Protein AF-0000000083110245 (afdb_homodimer)

pLDDT: mean 77.98, std 28.01, range [20.28, 98.75]

Radius of gyration: 37.93 Å; Cα contacts (8 Å, |Δi|>4): 793; chains: 2; bounding box: 102×161×55 Å

Nearest PDB structures (foldseek):
  9ftz-assembly1_W  TM=8.335E-01  e=7.353E-15  Mycolicibacterium smegmatis
  8ovc-assembly1_b  TM=8.162E-01  e=3.588E-13  Mycolicibacterium smegmatis
  8ovc-assembly1_W  TM=8.233E-01  e=1.240E-12  Mycolicibacterium smegmatis
  6adq-assembly1_W  TM=7.878E-01  e=1.189E-10  Mycolicibacterium smegmatis MC2 51
  9dm1-assembly1_c  TM=7.157E-01  e=1.004E-10  Mycolicibacterium smegmatis MC2 155

Organism: NCBI:txid185642

InterPro domains:
  IPR007410 Putative lipoprotein LpqE-like [PF04314] (51-170)

Solvent-accessible surface area (backbone atoms only — not comparable to full-atom values): 19023 Å² total; per-residue (Å²): 138,74,77,67,79,75,82,72,80,78,64,75,64,76,75,71,72,73,66,69,79,76,74,73,75,82,69,80,77,61,76,62,63,72,51,67,63,39,71,74,60,73,33,34,35,37,28,46,70,52,38,36,38,36,49,27,26,32,35,38,84,63,92,59,84,47,40,51,51,75,41,76,38,30,36,31,33,38,38,35,26,68,34,80,80,53,62,44,28,62,72,47,54,47,41,89,46,26,56,52,47,77,46,74,49,46,45,22,40,40,56,14,28,23,40,31,29,56,86,86,73,68,64,47,71,69,46,38,76,78,40,54,49,31,41,27,31,32,40,30,44,23,71,39,69,46,36,76,80,42,67,45,61,35,36,43,32,34,71,71,86,40,51,42,33,39,56,28,35,34,27,63,100,134,82,85,82,77,86,74,85,84,92,82,93,80,87,78,86,79,84,76,81,63,82,60,89,64,79,67,77,75,64,72,60,66,72,54,66,63,38,71,76,61,74,33,34,36,36,29,47,70,53,38,36,39,37,49,27,27,31,36,38,84,62,94,60,83,47,40,52,53,75,41,74,36,30,37,31,32,37,37,35,26,69,32,80,79,52,63,44,28,62,71,45,54,47,42,89,47,26,57,53,47,78,47,74,49,46,44,24,38,39,58,14,27,24,41,32,29,54,85,85,72,67,63,48,70,70,46,39,74,77,40,52,50,30,40,26,30,32,38,31,44,22,70,39,70,46,38,74,80,41,66,45,61,36,36,42,31,35,71,71,86,42,51,42,35,40,58,29,35,33,27,63,98

Structure (mmCIF, N/CA/C/O backbone):
data_AF-0000000083110245-model_v1
#
loop_
_entity.id
_entity.type
_entity.pdbx_description
1 polymer 'Putative lipoprotein LpqE'
#
loop_
_atom_site.group_PDB
_atom_site.id
_atom_site.type_symbol
_atom_site.label_atom_id
_atom_site.label_alt_id
_atom_site.label_comp_id
_atom_site.label_asym_id
_atom_site.label_entity_id
_atom_site.label_seq_id
_atom_site.pdbx_PDB_ins_code
_atom_site.Cartn_x
_atom_site.Cartn_y
_atom_site.Cartn_z
_atom_site.occupancy
_atom_site.B_iso_or_equiv
_atom_site.auth_seq_id
_atom_site.auth_comp_id
_atom_site.auth_asym_id
_atom_site.auth_atom_id
_atom_site.pdbx_PDB_model_num
ATOM 1 N N . MET A 1 1 ? -68.812 -93.75 9.633 1 27.55 1 MET A N 1
ATOM 2 C CA . MET A 1 1 ? -68.938 -92.5 8.852 1 27.55 1 MET A CA 1
ATOM 3 C C . MET A 1 1 ? -68 -91.438 9.43 1 27.55 1 MET A C 1
ATOM 5 O O . MET A 1 1 ? -68.125 -90.25 9.148 1 27.55 1 MET A O 1
ATOM 9 N N . ASN A 1 2 ? -67 -91.875 10.195 1 25.97 2 ASN A N 1
ATOM 10 C CA . ASN A 1 2 ? -66.188 -91.125 11.188 1 25.97 2 ASN A CA 1
ATOM 11 C C . ASN A 1 2 ? -65.062 -90.438 10.539 1 25.97 2 ASN A C 1
ATOM 13 O O . ASN A 1 2 ? -64.062 -90.125 11.195 1 25.97 2 ASN A O 1
ATOM 17 N N . SER A 1 3 ? -65.188 -90.125 9.203 1 29.48 3 SER A N 1
ATOM 18 C CA . SER A 1 3 ? -63.938 -89.75 8.562 1 29.48 3 SER A CA 1
ATOM 19 C C . SER A 1 3 ? -63.406 -88.438 9.102 1 29.48 3 SER A C 1
ATOM 21 O O . SER A 1 3 ? -64.125 -87.438 9.102 1 29.48 3 SER A O 1
ATOM 23 N N . SER A 1 4 ? -62.5 -88.625 10.016 1 28.55 4 SER A N 1
ATOM 24 C CA . SER A 1 4 ? -61.75 -87.688 10.844 1 28.55 4 SER A CA 1
ATOM 25 C C . SER A 1 4 ? -60.906 -86.688 9.984 1 28.55 4 SER A C 1
ATOM 27 O O . SER A 1 4 ? -60.094 -85.938 10.508 1 28.55 4 SER A O 1
ATOM 29 N N . VAL A 1 5 ? -61.281 -86.75 8.648 1 29.69 5 VAL A N 1
ATOM 30 C CA . VAL A 1 5 ? -60.125 -86.25 7.906 1 29.69 5 VAL A CA 1
ATOM 31 C C . VAL A 1 5 ? -59.656 -84.938 8.5 1 29.69 5 VAL A C 1
ATOM 33 O O . VAL A 1 5 ? -60.5 -84.125 8.891 1 29.69 5 VAL A O 1
ATOM 36 N N . SER A 1 6 ? -58.469 -85 8.945 1 25.88 6 SER A N 1
ATOM 37 C CA . SER A 1 6 ? -57.406 -84.188 9.547 1 25.88 6 SER A CA 1
ATOM 38 C C . SER A 1 6 ? -57.344 -82.812 8.945 1 25.88 6 SER A C 1
ATOM 40 O O . SER A 1 6 ? -57.906 -82.562 7.867 1 25.88 6 SER A O 1
ATOM 42 N N . ARG A 1 7 ? -56.594 -82.062 9.648 1 30.39 7 ARG A N 1
ATOM 43 C CA . ARG A 1 7 ? -56.094 -80.812 10.102 1 30.39 7 ARG A CA 1
ATOM 44 C C . ARG A 1 7 ? -55.438 -80 8.953 1 30.39 7 ARG A C 1
ATOM 46 O O . ARG A 1 7 ? -54.469 -80.5 8.367 1 30.39 7 ARG A O 1
ATOM 53 N N . GLY A 1 8 ? -56.344 -79.625 7.98 1 25.67 8 GLY A N 1
ATOM 54 C CA . GLY A 1 8 ? -55.938 -78.75 6.859 1 25.67 8 GLY A CA 1
ATOM 55 C C . GLY A 1 8 ? -54.781 -77.875 7.199 1 25.67 8 GLY A C 1
ATOM 56 O O . GLY A 1 8 ? -54.562 -77.5 8.367 1 25.67 8 GLY A O 1
ATOM 57 N N . PRO A 1 9 ? -53.906 -77.812 6.191 1 30.78 9 PRO A N 1
ATOM 58 C CA . PRO A 1 9 ? -52.562 -77.25 5.961 1 30.78 9 PRO A CA 1
ATOM 59 C C . PRO A 1 9 ? -52.438 -75.812 6.371 1 30.78 9 PRO A C 1
ATOM 61 O O . PRO A 1 9 ? -53.344 -75 6.121 1 30.78 9 PRO A O 1
ATOM 64 N N . ALA A 1 10 ? -52.094 -75.625 7.668 1 32.31 10 ALA A N 1
ATOM 65 C CA . ALA A 1 10 ? -51.531 -74.438 8.289 1 32.31 10 ALA A CA 1
ATOM 66 C C . ALA A 1 10 ? -50.625 -73.688 7.32 1 32.31 10 ALA A C 1
ATOM 68 O O . ALA A 1 10 ? -49.469 -74.125 7.082 1 32.31 10 ALA A O 1
ATOM 69 N N . ALA A 1 11 ? -51.156 -73.625 6.023 1 29.14 11 ALA A N 1
ATOM 70 C CA . ALA A 1 11 ? -50.281 -73 5.043 1 29.14 11 ALA A CA 1
ATOM 71 C C . ALA A 1 11 ? -49.75 -71.625 5.562 1 29.14 11 ALA A C 1
ATOM 73 O O . ALA A 1 11 ? -50.188 -70.625 5.113 1 29.14 11 ALA A O 1
ATOM 74 N N . ALA A 1 12 ? -49.938 -71.312 6.883 1 30.66 12 ALA A N 1
ATOM 75 C CA . ALA A 1 12 ? -49.625 -69.938 7.125 1 30.66 12 ALA A CA 1
ATOM 76 C C . ALA A 1 12 ? -48.219 -69.625 6.602 1 30.66 12 ALA A C 1
ATOM 78 O O . ALA A 1 12 ? -47.219 -70 7.215 1 30.66 12 ALA A O 1
ATOM 79 N N . ALA A 1 13 ? -47.969 -70.188 5.32 1 26.22 13 ALA A N 1
ATOM 80 C CA . ALA A 1 13 ? -46.594 -70 4.82 1 26.22 13 ALA A CA 1
ATOM 81 C C . ALA A 1 13 ? -46.031 -68.688 5.25 1 26.22 13 ALA A C 1
ATOM 83 O O . ALA A 1 13 ? -46.75 -67.812 5.754 1 26.22 13 ALA A O 1
ATOM 84 N N . LEU A 1 14 ? -45.531 -68.062 4.199 1 26.11 14 LEU A N 1
ATOM 85 C CA . LEU A 1 14 ? -44.281 -67.5 3.73 1 26.11 14 LEU A CA 1
ATOM 86 C C . LEU A 1 14 ? -44.156 -66.062 4.121 1 26.11 14 LEU A C 1
ATOM 88 O O . LEU A 1 14 ? -44.875 -65.188 3.574 1 26.11 14 LEU A O 1
ATOM 92 N N . CYS A 1 15 ? -44.594 -65.75 5.426 1 28.05 15 CYS A N 1
ATOM 93 C CA . CYS A 1 15 ? -44.281 -64.312 5.75 1 28.05 15 CYS A CA 1
ATOM 94 C C . CYS A 1 15 ? -42.906 -63.938 5.23 1 28.05 15 CYS A C 1
ATOM 96 O O . CYS A 1 15 ? -41.875 -64.438 5.715 1 28.05 15 CYS A O 1
ATOM 98 N N . ALA A 1 16 ? -42.656 -64.188 3.877 1 27.39 16 ALA A N 1
ATOM 99 C CA . ALA A 1 16 ? -41.406 -63.688 3.318 1 27.39 16 ALA A CA 1
ATOM 100 C C . ALA A 1 16 ? -41 -62.344 3.947 1 27.39 16 ALA A C 1
ATOM 102 O O . ALA A 1 16 ? -41.719 -61.344 3.809 1 27.39 16 ALA A O 1
ATOM 103 N N . LEU A 1 17 ? -40.5 -62.469 5.207 1 25.62 17 LEU A N 1
ATOM 104 C CA . LEU A 1 17 ? -39.75 -61.375 5.824 1 25.62 17 LEU A CA 1
ATOM 105 C C . LEU A 1 17 ? -38.812 -60.719 4.824 1 25.62 17 LEU A C 1
ATOM 107 O O . LEU A 1 17 ? -37.875 -61.375 4.344 1 25.62 17 LEU A O 1
ATOM 111 N N . ILE A 1 18 ? -39.281 -60.25 3.68 1 28.08 18 ILE A N 1
ATOM 112 C CA . ILE A 1 18 ? -38.438 -59.406 2.844 1 28.08 18 ILE A CA 1
ATOM 113 C C . ILE A 1 18 ? -37.531 -58.531 3.723 1 28.08 18 ILE A C 1
ATOM 115 O O . ILE A 1 18 ? -38 -57.594 4.359 1 28.08 18 ILE A O 1
ATOM 119 N N . ALA A 1 19 ? -36.844 -59.156 4.691 1 26.8 19 ALA A N 1
ATOM 120 C CA . ALA A 1 19 ? -35.844 -58.312 5.344 1 26.8 19 ALA A CA 1
ATOM 121 C C . ALA A 1 19 ? -34.969 -57.625 4.312 1 26.8 19 ALA A C 1
ATOM 123 O O . ALA A 1 19 ? -34.094 -58.25 3.721 1 26.8 19 ALA A O 1
ATOM 124 N N . ALA A 1 20 ? -35.406 -57.25 3.154 1 27.84 20 ALA A N 1
ATOM 125 C CA . ALA A 1 20 ? -34.312 -56.688 2.354 1 27.84 20 ALA A CA 1
ATOM 126 C C . ALA A 1 20 ? -33.281 -56.031 3.24 1 27.84 20 ALA A C 1
ATOM 128 O O . ALA A 1 20 ? -33.594 -55.594 4.348 1 27.84 20 ALA A O 1
ATOM 129 N N . ALA A 1 21 ? -31.875 -56.188 2.742 1 26.73 21 ALA A N 1
ATOM 130 C CA . ALA A 1 21 ? -30.516 -55.719 3.029 1 26.73 21 ALA A CA 1
ATOM 131 C C . ALA A 1 21 ? -30.531 -54.281 3.52 1 26.73 21 ALA A C 1
ATOM 133 O O . ALA A 1 21 ? -30.938 -53.375 2.789 1 26.73 21 ALA A O 1
ATOM 134 N N . ALA A 1 22 ? -30.797 -54.031 4.734 1 28.45 22 ALA A N 1
ATOM 135 C CA . ALA A 1 22 ? -30.25 -52.875 5.406 1 28.45 22 ALA A CA 1
ATOM 136 C C . ALA A 1 22 ? -28.828 -52.594 4.926 1 28.45 22 ALA A C 1
ATOM 138 O O . ALA A 1 22 ? -27.891 -53.312 5.281 1 28.45 22 ALA A O 1
ATOM 139 N N . VAL A 1 23 ? -28.547 -52.625 3.604 1 28.84 23 VAL A N 1
ATOM 140 C CA . VAL A 1 23 ? -27.25 -52.062 3.24 1 28.84 23 VAL A CA 1
ATOM 141 C C . VAL A 1 23 ? -26.734 -51.156 4.359 1 28.84 23 VAL A C 1
ATOM 143 O O . VAL A 1 23 ? -27.5 -50.438 4.973 1 28.84 23 VAL A O 1
ATOM 146 N N . SER A 1 24 ? -25.578 -51.5 5.051 1 25.91 24 SER A N 1
ATOM 147 C CA . SER A 1 24 ? -24.422 -51.062 5.82 1 25.91 24 SER A CA 1
ATOM 148 C C . SER A 1 24 ? -24.156 -49.594 5.605 1 25.91 24 SER A C 1
ATOM 150 O O . SER A 1 24 ? -24.531 -49.031 4.57 1 25.91 24 SER A O 1
ATOM 152 N N . GLY A 1 25 ? -23.891 -48.938 6.738 1 28.62 25 GLY A N 1
ATOM 153 C CA . GLY A 1 25 ? -23.266 -47.688 7.121 1 28.62 25 GLY A CA 1
ATOM 154 C C . GLY A 1 25 ? -22.062 -47.312 6.285 1 28.62 25 GLY A C 1
ATOM 155 O O . GLY A 1 25 ? -20.938 -47.219 6.809 1 28.62 25 GLY A O 1
ATOM 156 N N . CYS A 1 26 ? -21.75 -48.188 5.242 1 25.64 26 CYS A N 1
ATOM 157 C CA . CYS A 1 26 ? -20.547 -47.469 4.797 1 25.64 26 CYS A CA 1
ATOM 158 C C . CYS A 1 26 ? -20.531 -46.062 5.316 1 25.64 26 CYS A C 1
ATOM 160 O O . CYS A 1 26 ? -21.578 -45.406 5.453 1 25.64 26 CYS A O 1
ATOM 162 N N . SER A 1 27 ? -19.375 -45.594 5.758 1 24.23 27 SER A N 1
ATOM 163 C CA . SER A 1 27 ? -18.156 -44.875 6.137 1 24.23 27 SER A CA 1
ATOM 164 C C . SER A 1 27 ? -18.172 -43.438 5.613 1 24.23 27 SER A C 1
ATOM 166 O O . SER A 1 27 ? -18.859 -43.156 4.621 1 24.23 27 SER A O 1
ATOM 168 N N . ALA A 1 28 ? -17.562 -42.688 6.531 1 26.12 28 ALA A N 1
ATOM 169 C CA . ALA A 1 28 ? -16.938 -41.375 6.344 1 26.12 28 ALA A CA 1
ATOM 170 C C . ALA A 1 28 ? -16.312 -41.25 4.953 1 26.12 28 ALA A C 1
ATOM 172 O O . ALA A 1 28 ? -15.344 -41.969 4.645 1 26.12 28 ALA A O 1
ATOM 173 N N . GLY A 1 29 ? -16.844 -41.75 3.904 1 27.58 29 GLY A N 1
ATOM 174 C CA . GLY A 1 29 ? -16.234 -41.156 2.725 1 27.58 29 GLY A CA 1
ATOM 175 C C . GLY A 1 29 ? -15.273 -40.031 3.053 1 27.58 29 GLY A C 1
ATOM 176 O O . GLY A 1 29 ? -15.703 -38.906 3.408 1 27.58 29 GLY A O 1
ATOM 177 N N . GLN A 1 30 ? -14.242 -40.281 3.701 1 27.75 30 GLN A N 1
ATOM 178 C CA . GLN A 1 30 ? -12.898 -39.75 3.904 1 27.75 30 GLN A CA 1
ATOM 179 C C . GLN A 1 30 ? -12.398 -39.031 2.658 1 27.75 30 GLN A C 1
ATOM 181 O O . GLN A 1 30 ? -11.734 -39.625 1.808 1 27.75 30 GLN A O 1
ATOM 186 N N . GLN A 1 31 ? -13.125 -39.031 1.62 1 26.83 31 GLN A N 1
ATOM 187 C CA . GLN A 1 31 ? -12.422 -38.062 0.808 1 26.83 31 GLN A CA 1
ATOM 188 C C . GLN A 1 31 ? -11.648 -37.062 1.683 1 26.83 31 GLN A C 1
ATOM 190 O O . GLN A 1 31 ? -12.242 -36.188 2.303 1 26.83 31 GLN A O 1
ATOM 195 N N . SER A 1 32 ? -11.008 -37.594 2.605 1 28.14 32 SER A N 1
ATOM 196 C CA . SER A 1 32 ? -9.93 -36.875 3.27 1 28.14 32 SER A CA 1
ATOM 197 C C . SER A 1 32 ? -9.344 -35.812 2.359 1 28.14 32 SER A C 1
ATOM 199 O O . SER A 1 32 ? -8.969 -36.094 1.221 1 28.14 32 SER A O 1
ATOM 201 N N . GLN A 1 33 ? -9.859 -34.844 2.525 1 27.78 33 GLN A N 1
ATOM 202 C CA . GLN A 1 33 ? -9.258 -33.531 2.223 1 27.78 33 GLN A CA 1
ATOM 203 C C . GLN A 1 33 ? -7.738 -33.594 2.35 1 27.78 33 GLN A C 1
ATOM 205 O O . GLN A 1 33 ? -7.195 -33.5 3.453 1 27.78 33 GLN A O 1
ATOM 210 N N . THR A 1 34 ? -7.008 -34.719 2.082 1 27.17 34 THR A N 1
ATOM 211 C CA . THR A 1 34 ? -5.656 -34.188 2.088 1 27.17 34 THR A CA 1
ATOM 212 C C . THR A 1 34 ? -5.652 -32.75 1.592 1 27.17 34 THR A C 1
ATOM 214 O O . THR A 1 34 ? -5.59 -32.5 0.386 1 27.17 34 THR A O 1
ATOM 217 N N . ALA A 1 35 ? -6.742 -32.156 1.797 1 32.06 35 ALA A N 1
ATOM 218 C CA . ALA A 1 35 ? -6.465 -30.734 1.712 1 32.06 35 ALA A CA 1
ATOM 219 C C . ALA A 1 35 ? -5.02 -30.438 2.098 1 32.06 35 ALA A C 1
ATOM 221 O O . ALA A 1 35 ? -4.633 -30.594 3.26 1 32.06 35 ALA A O 1
ATOM 222 N N . THR A 1 36 ? -4.172 -31.172 1.534 1 30.56 36 THR A N 1
ATOM 223 C CA . THR A 1 36 ? -2.916 -30.453 1.751 1 30.56 36 THR A CA 1
ATOM 224 C C . THR A 1 36 ? -3.174 -29.016 2.158 1 30.56 36 THR A C 1
ATOM 226 O O . THR A 1 36 ? -3.689 -28.219 1.364 1 30.56 36 THR A O 1
ATOM 229 N N . ILE A 1 37 ? -3.795 -28.953 3.209 1 32.69 37 ILE A N 1
ATOM 230 C CA . ILE A 1 37 ? -3.963 -27.609 3.775 1 32.69 37 ILE A CA 1
ATOM 231 C C . ILE A 1 37 ? -2.764 -26.734 3.41 1 32.69 37 ILE A C 1
ATOM 233 O O . ILE A 1 37 ? -1.674 -26.922 3.961 1 32.69 37 ILE A O 1
ATOM 237 N N . GLU A 1 38 ? -2.369 -26.891 2.207 1 36.91 38 GLU A N 1
ATOM 238 C CA . GLU A 1 38 ? -1.379 -25.844 1.979 1 36.91 38 GLU A CA 1
ATOM 239 C C . GLU A 1 38 ? -1.593 -24.672 2.928 1 36.91 38 GLU A C 1
ATOM 241 O O . GLU A 1 38 ? -2.719 -24.188 3.094 1 36.91 38 GLU A O 1
ATOM 246 N N . PRO A 1 39 ? -0.889 -24.766 3.992 1 37.91 39 PRO A N 1
ATOM 247 C CA . PRO A 1 39 ? -1.068 -23.625 4.906 1 37.91 39 PRO A CA 1
ATOM 248 C C . PRO A 1 39 ? -1.524 -22.359 4.191 1 37.91 39 PRO A C 1
ATOM 250 O O . PRO A 1 39 ? -0.991 -22.016 3.131 1 37.91 39 PRO A O 1
ATOM 253 N N . ALA A 1 40 ? -2.83 -22.172 4.102 1 48.09 40 ALA A N 1
ATOM 254 C CA . ALA A 1 40 ? -3.426 -20.922 3.617 1 48.09 40 ALA A CA 1
ATOM 255 C C . ALA A 1 40 ? -2.521 -19.734 3.914 1 48.09 40 ALA A C 1
ATOM 257 O O . ALA A 1 40 ? -2.428 -19.297 5.062 1 48.09 40 ALA A O 1
ATOM 258 N N . VAL A 1 41 ? -1.279 -19.859 3.531 1 54.03 41 VAL A N 1
ATOM 259 C CA . VAL A 1 41 ? -0.652 -18.547 3.67 1 54.03 41 VAL A CA 1
ATOM 260 C C . VAL A 1 41 ? -1.6 -17.453 3.16 1 54.03 41 VAL A C 1
ATOM 262 O O . VAL A 1 41 ? -2.045 -17.5 2.012 1 54.03 41 VAL A O 1
ATOM 265 N N . ASN A 1 42 ? -2.287 -16.984 4.113 1 72.81 42 ASN A N 1
ATOM 266 C CA . ASN A 1 42 ? -3.02 -15.789 3.723 1 72.81 42 ASN A CA 1
ATOM 267 C C . ASN A 1 42 ? -2.104 -14.766 3.059 1 72.81 42 ASN A C 1
ATOM 269 O O . ASN A 1 42 ? -1.088 -14.375 3.631 1 72.81 42 ASN A O 1
ATOM 273 N N . GLY A 1 43 ? -2.199 -14.672 1.812 1 91.31 43 GLY A N 1
ATOM 274 C CA . GLY A 1 43 ? -1.427 -13.656 1.115 1 91.31 43 GLY A CA 1
ATOM 275 C C . GLY A 1 43 ? -1.605 -12.266 1.696 1 91.31 43 GLY A C 1
ATOM 276 O O . GLY A 1 43 ? -2.547 -12.016 2.453 1 91.31 43 GLY A O 1
ATOM 277 N N . SER A 1 44 ? -0.612 -11.516 1.438 1 93.69 44 SER A N 1
ATOM 278 C CA . SER A 1 44 ? -0.719 -10.117 1.847 1 93.69 44 SER A CA 1
ATOM 279 C C . SER A 1 44 ? -1.823 -9.406 1.078 1 93.69 44 SER A C 1
ATOM 281 O O . SER A 1 44 ? -2.322 -9.914 0.074 1 93.69 44 SER A O 1
ATOM 283 N N . MET A 1 45 ? -2.285 -8.289 1.548 1 94.12 45 MET A N 1
ATOM 284 C CA . MET A 1 45 ? -3.223 -7.406 0.856 1 94.12 45 MET A CA 1
ATOM 285 C C . MET A 1 45 ? -2.783 -5.949 0.966 1 94.12 45 MET A C 1
ATOM 287 O O . MET A 1 45 ? -2.133 -5.566 1.938 1 94.12 45 MET A O 1
ATOM 291 N N . ALA A 1 46 ? -3.088 -5.258 -0.035 1 96.06 46 ALA A N 1
ATOM 292 C CA . ALA A 1 46 ? -2.814 -3.824 -0.081 1 96.06 46 ALA A CA 1
ATOM 293 C C . ALA A 1 46 ? -3.857 -3.094 -0.922 1 96.06 46 ALA A C 1
ATOM 295 O O . ALA A 1 46 ? -4.457 -3.682 -1.827 1 96.06 46 ALA A O 1
ATOM 296 N N . THR A 1 47 ? -4.168 -1.887 -0.575 1 95 47 THR A N 1
ATOM 297 C CA . THR A 1 47 ? -5.008 -1.003 -1.373 1 95 47 THR A CA 1
ATOM 298 C C . THR A 1 47 ? -4.301 0.322 -1.642 1 95 47 THR A C 1
ATOM 300 O O . THR A 1 47 ? -3.693 0.902 -0.738 1 95 47 THR A O 1
ATOM 303 N N . LEU A 1 48 ? -4.305 0.688 -2.83 1 95.62 48 LEU A N 1
ATOM 304 C CA . LEU A 1 48 ? -3.84 2.002 -3.264 1 95.62 48 LEU A CA 1
ATOM 305 C C . LEU A 1 48 ? -4.961 2.773 -3.953 1 95.62 48 LEU A C 1
ATOM 307 O O . LEU A 1 48 ? -5.336 2.455 -5.082 1 95.62 48 LEU A O 1
ATOM 311 N N . ASN A 1 49 ? -5.488 3.703 -3.178 1 93.81 49 ASN A N 1
ATOM 312 C CA . ASN A 1 49 ? -6.633 4.457 -3.676 1 93.81 49 ASN A CA 1
ATOM 313 C C . ASN A 1 49 ? -7.75 3.529 -4.148 1 93.81 49 ASN A C 1
ATOM 315 O O . ASN A 1 49 ? -8.344 2.807 -3.35 1 93.81 49 ASN A O 1
ATOM 319 N N . ASN A 1 50 ? -7.953 3.41 -5.434 1 94.88 50 ASN A N 1
ATOM 320 C CA . ASN A 1 50 ? -9.094 2.633 -5.895 1 94.88 50 ASN A CA 1
ATOM 321 C C . ASN A 1 50 ? -8.688 1.22 -6.301 1 94.88 50 ASN A C 1
ATOM 323 O O . ASN A 1 50 ? -9.516 0.435 -6.762 1 94.88 50 ASN A O 1
ATOM 327 N N . ILE A 1 51 ? -7.453 0.844 -6.145 1 97.06 51 ILE A N 1
ATOM 328 C CA . ILE A 1 51 ? -7.004 -0.494 -6.516 1 97.06 51 ILE A CA 1
ATOM 329 C C . ILE A 1 51 ? -6.688 -1.3 -5.258 1 97.06 51 ILE A C 1
ATOM 331 O O . ILE A 1 51 ? -5.832 -0.906 -4.461 1 97.06 51 ILE A O 1
ATOM 335 N N . ALA A 1 52 ? -7.395 -2.416 -5.125 1 95.88 52 ALA A N 1
ATOM 336 C CA . ALA A 1 52 ? -7.156 -3.34 -4.02 1 95.88 52 ALA A CA 1
ATOM 337 C C . ALA A 1 52 ? -6.449 -4.602 -4.5 1 95.88 52 ALA A C 1
ATOM 339 O O . ALA A 1 52 ? -6.918 -5.273 -5.422 1 95.88 52 ALA A O 1
ATOM 340 N N . LEU A 1 53 ? -5.27 -4.844 -3.908 1 97.38 53 LEU A N 1
ATOM 341 C CA . LEU A 1 53 ? -4.562 -6.102 -4.129 1 97.38 53 LEU A CA 1
ATOM 342 C C . LEU A 1 53 ? -4.848 -7.09 -3.002 1 97.38 53 LEU A C 1
ATOM 344 O O . LEU A 1 53 ? -4.73 -6.746 -1.824 1 97.38 53 LEU A O 1
ATOM 348 N N . ARG A 1 54 ? -5.25 -8.312 -3.432 1 94.12 54 ARG A N 1
ATOM 349 C CA . ARG A 1 54 ? -5.625 -9.336 -2.461 1 94.12 54 ARG A CA 1
ATOM 350 C C . ARG A 1 54 ? -4.852 -10.633 -2.705 1 94.12 54 ARG A C 1
ATOM 352 O O . ARG A 1 54 ? -4.547 -10.969 -3.85 1 94.12 54 ARG A O 1
ATOM 359 N N . ASN A 1 55 ? -4.543 -11.258 -1.55 1 93.69 55 ASN A N 1
ATOM 360 C CA . ASN A 1 55 ? -3.951 -12.594 -1.563 1 93.69 55 ASN A CA 1
ATOM 361 C C . ASN A 1 55 ? -2.637 -12.617 -2.338 1 93.69 55 ASN A C 1
ATOM 363 O O . ASN A 1 55 ? -2.416 -13.5 -3.168 1 93.69 55 ASN A O 1
ATOM 367 N N . ILE A 1 56 ? -1.823 -11.586 -2.092 1 96.38 56 ILE A N 1
ATOM 368 C CA . ILE A 1 56 ? -0.532 -11.508 -2.768 1 96.38 56 ILE A CA 1
ATOM 369 C C . ILE A 1 56 ? 0.42 -12.547 -2.182 1 96.38 56 ILE A C 1
ATOM 371 O O . ILE A 1 56 ? 0.684 -12.547 -0.977 1 96.38 56 ILE A O 1
ATOM 375 N N . ARG A 1 57 ? 1.005 -13.438 -3.01 1 95.69 57 ARG A N 1
ATOM 376 C CA . ARG A 1 57 ? 1.926 -14.453 -2.516 1 95.69 57 ARG A CA 1
ATOM 377 C C . ARG A 1 57 ? 2.809 -14.984 -3.639 1 95.69 57 ARG A C 1
ATOM 379 O O . ARG A 1 57 ? 2.432 -14.93 -4.812 1 95.69 57 ARG A O 1
ATOM 386 N N . ILE A 1 58 ? 3.941 -15.445 -3.23 1 96.88 58 ILE A N 1
ATOM 387 C CA . ILE A 1 58 ? 4.809 -16.203 -4.129 1 96.88 58 ILE A CA 1
ATOM 388 C C . ILE A 1 58 ? 4.469 -17.688 -4.051 1 96.88 58 ILE A C 1
ATOM 390 O O . ILE A 1 58 ? 4.477 -18.266 -2.969 1 96.88 58 ILE A O 1
ATOM 394 N N . ARG A 1 59 ? 4.168 -18.219 -5.16 1 93.75 59 ARG A N 1
ATOM 395 C CA . ARG A 1 59 ? 3.959 -19.656 -5.23 1 93.75 59 ARG A CA 1
ATOM 396 C C . ARG A 1 59 ? 5.258 -20.391 -5.551 1 93.75 59 ARG A C 1
ATOM 398 O O . ARG A 1 59 ? 5.793 -20.25 -6.656 1 93.75 59 ARG A O 1
ATOM 405 N N . ALA A 1 60 ? 5.715 -21.125 -4.609 1 90.88 60 ALA A N 1
ATOM 406 C CA . ALA A 1 60 ? 6.973 -21.844 -4.797 1 90.88 60 ALA A CA 1
ATOM 407 C C . ALA A 1 60 ? 6.898 -23.25 -4.195 1 90.88 60 ALA A C 1
ATOM 409 O O . ALA A 1 60 ? 6.469 -23.406 -3.053 1 90.88 60 ALA A O 1
ATOM 410 N N . GLU A 1 61 ? 7.172 -24.203 -5.02 1 83.38 61 GLU A N 1
ATOM 411 C CA . GLU A 1 61 ? 7.395 -25.531 -4.48 1 83.38 61 GLU A CA 1
ATOM 412 C C . GLU A 1 61 ? 8.789 -25.656 -3.879 1 83.38 61 GLU A C 1
ATOM 414 O O . GLU A 1 61 ? 9.789 -25.375 -4.543 1 83.38 61 GLU A O 1
ATOM 419 N N . GLN A 1 62 ? 8.75 -25.875 -2.594 1 79.75 62 GLN A N 1
ATOM 420 C CA . GLN A 1 62 ? 10.047 -25.938 -1.941 1 79.75 62 GLN A CA 1
ATOM 421 C C . GLN A 1 62 ? 10.375 -27.375 -1.517 1 79.75 62 GLN A C 1
ATOM 423 O O . GLN A 1 62 ? 9.594 -28.016 -0.81 1 79.75 62 GLN A O 1
ATOM 428 N N . SER A 1 63 ? 11.328 -28 -2 1 76 63 SER A N 1
ATOM 429 C CA . SER A 1 63 ? 11.797 -29.328 -1.633 1 76 63 SER A CA 1
ATOM 430 C C . SER A 1 63 ? 12.961 -29.25 -0.646 1 76 63 SER A C 1
ATOM 432 O O . SER A 1 63 ? 13.32 -30.25 -0.022 1 76 63 SER A O 1
ATOM 434 N 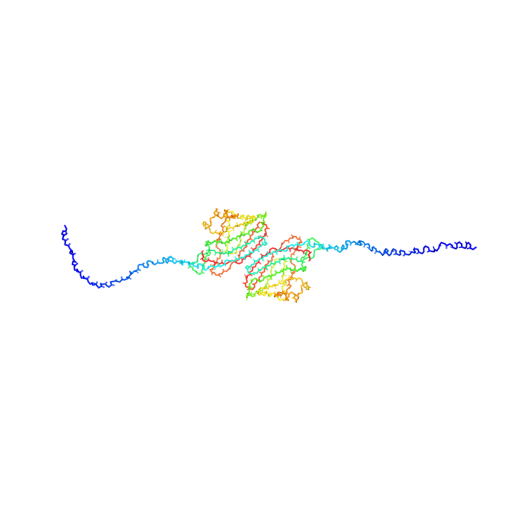N . GLY A 1 64 ? 13.398 -28.188 -0.254 1 78.44 64 GLY A N 1
ATOM 435 C CA . GLY A 1 64 ? 14.492 -27.953 0.674 1 78.44 64 GLY A CA 1
ATOM 436 C C . GLY A 1 64 ? 14.312 -26.719 1.527 1 78.44 64 GLY A C 1
ATOM 437 O O . GLY A 1 64 ? 13.188 -26.344 1.861 1 78.44 64 GLY A O 1
ATOM 438 N N . TYR A 1 65 ? 15.406 -26.344 1.931 1 83.19 65 TYR A N 1
ATOM 439 C CA . TYR A 1 65 ? 15.375 -25.219 2.859 1 83.19 65 TYR A CA 1
ATOM 440 C C . TYR A 1 65 ? 14.992 -23.922 2.143 1 83.19 65 TYR A C 1
ATOM 442 O O . TYR A 1 65 ? 14.453 -23 2.756 1 83.19 65 TYR A O 1
ATOM 450 N N . ALA A 1 66 ? 15.398 -23.859 0.805 1 92.25 66 ALA A N 1
ATOM 451 C CA . ALA A 1 66 ? 15.141 -22.656 0.032 1 92.25 66 ALA A CA 1
ATOM 452 C C . ALA A 1 66 ? 14.945 -22.969 -1.446 1 92.25 66 ALA A C 1
ATOM 454 O O . ALA A 1 66 ? 15.375 -24.031 -1.92 1 92.25 66 ALA A O 1
ATOM 455 N N . VAL A 1 67 ? 14.18 -22.172 -2.133 1 95 67 VAL A N 1
ATOM 456 C CA . VAL A 1 67 ? 14.219 -22.172 -3.592 1 95 67 VAL A CA 1
ATOM 457 C C . VAL A 1 67 ? 15.453 -21.406 -4.074 1 95 67 VAL A C 1
ATOM 459 O O . VAL A 1 67 ? 15.648 -20.234 -3.727 1 95 67 VAL A O 1
ATOM 462 N N . ARG A 1 68 ? 16.234 -22.016 -4.844 1 94.75 68 ARG A N 1
ATOM 463 C CA . ARG A 1 68 ? 17.562 -21.5 -5.172 1 94.75 68 ARG A CA 1
ATOM 464 C C . ARG A 1 68 ? 17.5 -20.547 -6.355 1 94.75 68 ARG A C 1
ATOM 466 O O . ARG A 1 68 ? 16.594 -20.641 -7.195 1 94.75 68 ARG A O 1
ATOM 473 N N . PRO A 1 69 ? 18.578 -19.656 -6.391 1 96.25 69 PRO A N 1
ATOM 474 C CA . PRO A 1 69 ? 18.703 -18.797 -7.574 1 96.25 69 PRO A CA 1
ATOM 475 C C . PRO A 1 69 ? 18.703 -19.578 -8.883 1 96.25 69 PRO A C 1
ATOM 477 O O . PRO A 1 69 ? 19.219 -20.703 -8.922 1 96.25 69 PRO A O 1
ATOM 480 N N . GLY A 1 70 ? 18.156 -18.984 -9.93 1 96.69 70 GLY A N 1
ATOM 481 C CA . GLY A 1 70 ? 18.062 -19.656 -11.219 1 96.69 70 GLY A CA 1
ATOM 482 C C . GLY A 1 70 ? 16.734 -20.359 -11.438 1 96.69 70 GLY A C 1
ATOM 483 O O . GLY A 1 70 ? 16.359 -20.641 -12.578 1 96.69 70 GLY A O 1
ATOM 484 N N . ASN A 1 71 ? 16.062 -20.688 -10.391 1 95.94 71 ASN A N 1
ATOM 485 C CA . ASN A 1 71 ? 14.734 -21.266 -10.516 1 95.94 71 ASN A CA 1
ATOM 486 C C . ASN A 1 71 ? 13.672 -20.188 -10.711 1 95.94 71 ASN A C 1
ATOM 488 O O . ASN A 1 71 ? 13.898 -19.016 -10.391 1 95.94 71 ASN A O 1
ATOM 492 N N . THR A 1 72 ? 12.547 -20.703 -11.266 1 96.31 72 THR A N 1
ATOM 493 C CA . THR A 1 72 ? 11.43 -19.812 -11.531 1 96.31 72 THR A CA 1
ATOM 494 C C . THR A 1 72 ? 10.266 -20.094 -10.578 1 96.31 72 THR A C 1
ATOM 496 O O . THR A 1 72 ? 9.961 -21.25 -10.297 1 96.31 72 THR A O 1
ATOM 499 N N . VAL A 1 73 ? 9.711 -18.984 -10.102 1 96.5 73 VAL A N 1
ATOM 500 C CA . VAL A 1 73 ? 8.5 -19.078 -9.289 1 96.5 73 VAL A CA 1
ATOM 501 C C . VAL A 1 73 ? 7.426 -18.156 -9.852 1 96.5 73 VAL A C 1
ATOM 503 O O . VAL A 1 73 ? 7.703 -17.328 -10.727 1 96.5 73 VAL A O 1
ATOM 506 N N . ASP A 1 74 ? 6.184 -18.297 -9.352 1 96.25 74 ASP A N 1
ATOM 507 C CA . ASP A 1 74 ? 5.066 -17.5 -9.828 1 96.25 74 ASP A CA 1
ATOM 508 C C . ASP A 1 74 ? 4.527 -16.594 -8.727 1 96.25 74 ASP A C 1
ATOM 510 O O . ASP A 1 74 ? 4.562 -16.953 -7.547 1 96.25 74 ASP A O 1
ATOM 514 N N . LEU A 1 75 ? 4.047 -15.477 -9.094 1 96.81 75 LEU A N 1
ATOM 515 C CA . LEU A 1 75 ? 3.266 -14.609 -8.219 1 96.81 75 LEU A CA 1
ATOM 516 C C . LEU A 1 75 ? 1.771 -14.844 -8.414 1 96.81 75 LEU A C 1
ATOM 518 O O . LEU A 1 75 ? 1.308 -15.008 -9.547 1 96.81 75 LEU A O 1
ATOM 522 N N . ALA A 1 76 ? 1.062 -14.812 -7.32 1 96 76 ALA A N 1
ATOM 523 C CA . ALA A 1 76 ? -0.396 -14.852 -7.375 1 96 76 ALA A CA 1
ATOM 524 C C . ALA A 1 76 ? -1.004 -13.656 -6.633 1 96 76 ALA A C 1
ATOM 526 O O . ALA A 1 76 ? -0.525 -13.273 -5.566 1 96 76 ALA A O 1
ATOM 527 N N . LEU A 1 77 ? -2.051 -13.062 -7.215 1 96.19 77 LEU A N 1
ATOM 528 C CA . LEU A 1 77 ? -2.838 -12.016 -6.582 1 96.19 77 LEU A CA 1
ATOM 529 C C . LEU A 1 77 ? -4.117 -11.742 -7.363 1 96.19 77 LEU A C 1
ATOM 531 O O . LEU A 1 77 ? -4.234 -12.141 -8.531 1 96.19 77 LEU A O 1
ATOM 535 N N . VAL A 1 78 ? -5.062 -11.094 -6.738 1 95.38 78 VAL A N 1
ATOM 536 C CA . VAL A 1 78 ? -6.23 -10.492 -7.379 1 95.38 78 VAL A CA 1
ATOM 537 C C . VAL A 1 78 ? -6.195 -8.977 -7.199 1 95.38 78 VAL A C 1
ATOM 539 O O . VAL A 1 78 ? -6 -8.477 -6.09 1 95.38 78 VAL A O 1
ATOM 542 N N . ALA A 1 79 ? -6.32 -8.266 -8.258 1 97.62 79 ALA A N 1
ATOM 543 C CA . ALA A 1 79 ? -6.465 -6.812 -8.219 1 97.62 79 ALA A CA 1
ATOM 544 C C . ALA A 1 79 ? -7.891 -6.391 -8.555 1 97.62 79 ALA A C 1
ATOM 546 O O . ALA A 1 79 ? -8.406 -6.734 -9.617 1 97.62 79 ALA A O 1
ATOM 547 N N . ALA A 1 80 ? -8.484 -5.68 -7.672 1 97.12 80 ALA A N 1
ATOM 548 C CA . ALA A 1 80 ? -9.828 -5.164 -7.887 1 97.12 80 ALA A CA 1
ATOM 549 C C . ALA A 1 80 ? -9.812 -3.654 -8.102 1 97.12 80 ALA A C 1
ATOM 551 O O . ALA A 1 80 ? -9.188 -2.92 -7.332 1 97.12 80 ALA A O 1
ATOM 552 N N . ASN A 1 81 ? -10.523 -3.213 -9.133 1 97.81 81 ASN A N 1
ATOM 553 C CA . ASN A 1 81 ? -10.68 -1.794 -9.438 1 97.81 81 ASN A CA 1
ATOM 554 C C . ASN A 1 81 ? -12.023 -1.263 -8.953 1 97.81 81 ASN A C 1
ATOM 556 O O . ASN A 1 81 ? -13.07 -1.591 -9.523 1 97.81 81 ASN A O 1
ATOM 560 N N . GLN A 1 82 ? -11.945 -0.365 -8.07 1 95.5 82 GLN A N 1
ATOM 561 C CA . GLN A 1 82 ? -13.164 0.141 -7.438 1 95.5 82 GLN A CA 1
ATOM 562 C C . GLN A 1 82 ? -13.633 1.428 -8.109 1 95.5 82 GLN A C 1
ATOM 564 O O . GLN A 1 82 ? -14.609 2.039 -7.668 1 95.5 82 GLN A O 1
ATOM 569 N N . SER A 1 83 ? -12.938 1.813 -9.125 1 96 83 SER A N 1
ATOM 570 C CA . SER A 1 83 ? -13.43 2.924 -9.938 1 96 83 SER A CA 1
ATOM 571 C C . SER A 1 83 ? -14.555 2.48 -10.859 1 96 83 SER A C 1
ATOM 573 O O . SER A 1 83 ? -14.422 1.492 -11.586 1 96 83 SER A O 1
ATOM 575 N N . PRO A 1 84 ? -15.648 3.27 -10.906 1 94.12 84 PRO A N 1
ATOM 576 C CA . PRO A 1 84 ? -16.797 2.842 -11.719 1 94.12 84 PRO A CA 1
ATOM 577 C C . PRO A 1 84 ? -16.609 3.154 -13.203 1 94.12 84 PRO A C 1
ATOM 579 O O . PRO A 1 84 ? -17.344 2.613 -14.039 1 94.12 84 PRO A O 1
ATOM 582 N N . ASP A 1 85 ? -15.68 4 -13.5 1 96.69 85 ASP A N 1
ATOM 583 C CA . ASP A 1 85 ? -15.727 4.48 -14.883 1 96.69 85 ASP A CA 1
ATOM 584 C C . ASP A 1 85 ? -14.336 4.484 -15.508 1 96.69 85 ASP A C 1
ATOM 586 O O . ASP A 1 85 ? -14.188 4.746 -16.703 1 96.69 85 ASP A O 1
ATOM 590 N N . THR A 1 86 ? -13.312 4.266 -14.719 1 97.62 86 THR A N 1
ATOM 591 C CA . THR A 1 86 ? -11.953 4.363 -15.242 1 97.62 86 THR A CA 1
ATOM 592 C C . THR A 1 86 ? -11.195 3.051 -15.047 1 97.62 86 THR A C 1
ATOM 594 O O . THR A 1 86 ? -11.125 2.531 -13.938 1 97.62 86 THR A O 1
ATOM 597 N N . ALA A 1 87 ? -10.688 2.479 -16.141 1 98.25 87 ALA A N 1
ATOM 598 C CA . ALA A 1 87 ? -9.844 1.287 -16.078 1 98.25 87 ALA A CA 1
ATOM 599 C C . ALA A 1 87 ? -8.422 1.642 -15.633 1 98.25 87 ALA A C 1
ATOM 601 O O . ALA A 1 87 ? -8.031 2.811 -15.672 1 98.25 87 ALA A O 1
ATOM 602 N N . ASP A 1 88 ? -7.695 0.695 -15.148 1 98.25 88 ASP A N 1
ATOM 603 C CA . ASP A 1 88 ? -6.262 0.793 -14.883 1 98.25 88 ASP A CA 1
ATOM 604 C C . ASP A 1 88 ? -5.523 -0.434 -15.406 1 98.25 88 ASP A C 1
ATOM 606 O O . ASP A 1 88 ? -6.117 -1.285 -16.078 1 98.25 88 ASP A O 1
ATOM 610 N N . ALA A 1 89 ? -4.176 -0.432 -15.172 1 98.75 89 ALA A N 1
ATOM 611 C CA . ALA A 1 89 ? -3.396 -1.569 -15.656 1 98.75 89 ALA A CA 1
ATOM 612 C C . ALA A 1 89 ? -2.152 -1.783 -14.797 1 98.75 89 ALA A C 1
ATOM 614 O O . ALA A 1 89 ? -1.518 -0.82 -14.359 1 98.75 89 ALA A O 1
ATOM 615 N N . LEU A 1 90 ? -1.896 -3.014 -14.555 1 98.5 90 LEU A N 1
ATOM 616 C CA . LEU A 1 90 ? -0.599 -3.373 -13.992 1 98.5 90 LEU A CA 1
ATOM 617 C C . LEU A 1 90 ? 0.498 -3.277 -15.047 1 98.5 90 LEU A C 1
ATOM 619 O O . LEU A 1 90 ? 0.552 -4.098 -15.969 1 98.5 90 LEU A O 1
ATOM 623 N N . VAL A 1 91 ? 1.402 -2.336 -14.906 1 97.88 91 VAL A N 1
ATOM 624 C CA . VAL A 1 91 ? 2.346 -2.039 -15.977 1 97.88 91 VAL A CA 1
ATOM 625 C C . VAL A 1 91 ? 3.682 -2.725 -15.695 1 97.88 91 VAL A C 1
ATOM 627 O O . VAL A 1 91 ? 4.406 -3.09 -16.625 1 97.88 91 VAL A O 1
ATOM 630 N N . ALA A 1 92 ? 3.992 -2.844 -14.422 1 97.88 92 ALA A N 1
ATOM 631 C CA . ALA A 1 92 ? 5.258 -3.475 -14.055 1 97.88 92 ALA A CA 1
ATOM 632 C C . ALA A 1 92 ? 5.207 -4.035 -12.641 1 97.88 92 ALA A C 1
ATOM 634 O O . ALA A 1 92 ? 4.5 -3.498 -11.781 1 97.88 92 ALA A O 1
ATOM 635 N N . VAL A 1 93 ? 5.922 -5.066 -12.484 1 98.56 93 VAL A N 1
ATOM 636 C CA . VAL A 1 93 ? 6.25 -5.594 -11.164 1 98.56 93 VAL A CA 1
ATOM 637 C C . VAL A 1 93 ? 7.762 -5.734 -11.023 1 98.56 93 VAL A C 1
ATOM 639 O O . VAL A 1 93 ? 8.43 -6.262 -11.922 1 98.56 93 VAL A O 1
ATOM 642 N N . THR A 1 94 ? 8.336 -5.258 -9.922 1 98.19 94 THR A N 1
ATOM 643 C CA . THR A 1 94 ? 9.773 -5.367 -9.695 1 98.19 94 THR A CA 1
ATOM 644 C C . THR A 1 94 ? 10.062 -5.922 -8.305 1 98.19 94 THR A C 1
ATOM 646 O O . THR A 1 94 ? 9.242 -5.785 -7.391 1 98.19 94 THR A O 1
ATOM 649 N N . SER A 1 95 ? 11.164 -6.57 -8.156 1 97.88 95 SER A N 1
ATOM 650 C CA . SER A 1 95 ? 11.641 -7.121 -6.895 1 97.88 95 SER A CA 1
ATOM 651 C C . SER A 1 95 ? 13.148 -7.316 -6.91 1 97.88 95 SER A C 1
ATOM 653 O O . SER A 1 95 ? 13.742 -7.508 -7.973 1 97.88 95 SER A O 1
ATOM 655 N N . ASP A 1 96 ? 13.797 -7.328 -5.684 1 97 96 ASP A N 1
ATOM 656 C CA . ASP A 1 96 ? 15.234 -7.535 -5.598 1 97 96 ASP A CA 1
ATOM 657 C C . ASP A 1 96 ? 15.578 -9.023 -5.602 1 97 96 ASP A C 1
ATOM 659 O O . ASP A 1 96 ? 16.734 -9.398 -5.75 1 97 96 ASP A O 1
ATOM 663 N N . VAL A 1 97 ? 14.5 -9.836 -5.566 1 97.81 97 VAL A N 1
ATOM 664 C CA . VAL A 1 97 ? 14.812 -11.258 -5.469 1 97.81 97 VAL A CA 1
ATOM 665 C C . VAL A 1 97 ? 14.938 -11.859 -6.867 1 97.81 97 VAL A C 1
ATOM 667 O O . VAL A 1 97 ? 15.312 -13.023 -7.02 1 97.81 97 VAL A O 1
ATOM 670 N N . GLY A 1 98 ? 14.5 -11.055 -7.883 1 98.44 98 GLY A N 1
ATOM 671 C CA . GLY A 1 98 ? 14.602 -11.562 -9.242 1 98.44 98 GLY A CA 1
ATOM 672 C C . GLY A 1 98 ? 13.875 -10.695 -10.258 1 98.44 98 GLY A C 1
ATOM 673 O O . GLY A 1 98 ? 13.203 -9.727 -9.891 1 98.44 98 GLY A O 1
ATOM 674 N N . ALA A 1 99 ? 14.094 -11.062 -11.523 1 98.5 99 ALA A N 1
ATOM 675 C CA . ALA A 1 99 ? 13.398 -10.383 -12.609 1 98.5 99 ALA A CA 1
ATOM 676 C C . ALA A 1 99 ? 11.977 -10.914 -12.773 1 98.5 99 ALA A C 1
ATOM 678 O O . ALA A 1 99 ? 11.758 -12.125 -12.836 1 98.5 99 ALA A O 1
ATOM 679 N N . VAL A 1 100 ? 11.031 -10.016 -12.852 1 98.62 100 VAL A N 1
ATOM 680 C CA . VAL A 1 100 ? 9.625 -10.391 -12.977 1 98.62 100 VAL A CA 1
ATOM 681 C C . VAL A 1 100 ? 9.148 -10.141 -14.406 1 98.62 100 VAL A C 1
ATOM 683 O O . VAL A 1 100 ? 9.406 -9.078 -14.977 1 98.62 100 VAL A O 1
ATOM 686 N N . THR A 1 101 ? 8.5 -11.117 -14.984 1 98.25 101 THR A N 1
ATOM 687 C CA . THR A 1 101 ? 7.852 -10.969 -16.281 1 98.25 101 THR A CA 1
ATOM 688 C C . THR A 1 101 ? 6.336 -11.117 -16.156 1 98.25 101 THR A C 1
ATOM 690 O O . THR A 1 101 ? 5.848 -12.156 -15.695 1 98.25 101 THR A O 1
ATOM 693 N N . VAL A 1 102 ? 5.648 -10.07 -16.578 1 98 102 VAL A N 1
ATOM 694 C CA . VAL A 1 102 ? 4.191 -10.102 -16.625 1 98 102 VAL A CA 1
ATOM 695 C C . VAL A 1 102 ? 3.721 -10.375 -18.047 1 98 102 VAL A C 1
ATOM 697 O O . VAL A 1 102 ? 4.203 -9.75 -19 1 98 102 VAL A O 1
ATOM 700 N N . ALA A 1 103 ? 2.785 -11.383 -18.172 1 97 103 ALA A N 1
ATOM 701 C CA . ALA A 1 103 ? 2.232 -11.719 -19.469 1 97 103 ALA A CA 1
ATOM 702 C C . ALA A 1 103 ? 0.713 -11.859 -19.406 1 97 103 ALA A C 1
ATOM 704 O O . ALA A 1 103 ? 0.154 -12.133 -18.344 1 97 103 ALA A O 1
ATOM 705 N N . GLY A 1 104 ? 0.046 -11.648 -20.562 1 95.75 104 GLY A N 1
ATOM 706 C CA . GLY A 1 104 ? -1.406 -11.672 -20.641 1 95.75 104 GLY A CA 1
ATOM 707 C C . GLY A 1 104 ? -2.029 -10.297 -20.719 1 95.75 104 GLY A C 1
ATOM 708 O O . GLY A 1 104 ? -1.365 -9.328 -21.094 1 95.75 104 GLY A O 1
ATOM 709 N N . THR A 1 105 ? -3.328 -10.195 -20.438 1 94.94 105 THR A N 1
ATOM 710 C CA . THR A 1 105 ? -4.023 -8.914 -20.406 1 94.94 105 THR A CA 1
ATOM 711 C C . THR A 1 105 ? -4.023 -8.328 -19 1 94.94 105 THR A C 1
ATOM 713 O O . THR A 1 105 ? -4.852 -8.695 -18.172 1 94.94 105 THR A O 1
ATOM 716 N N . ALA A 1 106 ? -3.137 -7.359 -18.766 1 97.75 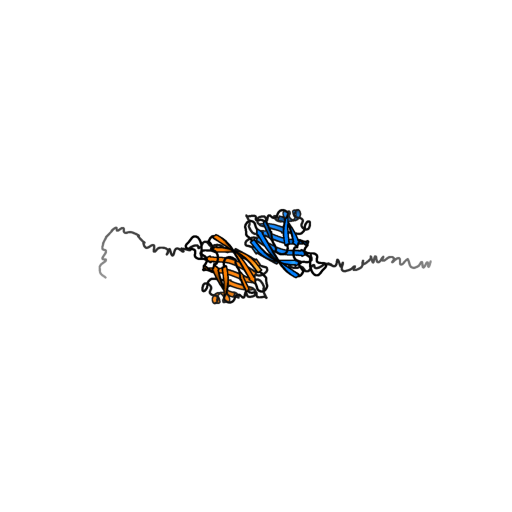106 ALA A N 1
ATOM 717 C CA . ALA A 1 106 ? -2.891 -6.863 -17.406 1 97.75 106 ALA A CA 1
ATOM 718 C C . ALA A 1 106 ? -3.697 -5.598 -17.141 1 97.75 106 ALA A C 1
ATOM 720 O O . ALA A 1 106 ? -3.34 -4.809 -16.266 1 97.75 106 ALA A O 1
ATOM 721 N N . THR A 1 107 ? -4.723 -5.371 -17.953 1 98.12 107 THR A N 1
ATOM 722 C CA . THR A 1 107 ? -5.656 -4.285 -17.672 1 98.12 107 THR A CA 1
ATOM 723 C C . THR A 1 107 ? -6.664 -4.703 -16.609 1 98.12 107 THR A C 1
ATOM 725 O O . THR A 1 107 ? -7.078 -5.863 -16.562 1 98.12 107 THR A O 1
ATOM 728 N N . ILE A 1 108 ? -7.004 -3.777 -15.781 1 97.94 108 ILE A N 1
ATOM 729 C CA . ILE A 1 108 ? -8.047 -3.951 -14.773 1 97.94 108 ILE A CA 1
ATOM 730 C C . ILE A 1 108 ? -9.273 -3.117 -15.148 1 97.94 108 ILE A C 1
ATOM 732 O O . ILE A 1 108 ? -9.266 -1.893 -15.016 1 97.94 108 ILE A O 1
ATOM 736 N N . PRO A 1 109 ? -10.328 -3.732 -15.555 1 97.62 109 PRO A N 1
ATOM 737 C CA . PRO A 1 109 ? -11.492 -2.947 -15.961 1 97.62 109 PRO A CA 1
ATOM 738 C C . PRO A 1 109 ? -12.102 -2.141 -14.812 1 97.62 109 PRO A C 1
ATOM 740 O O . PRO A 1 109 ? -11.906 -2.488 -13.641 1 97.62 109 PRO A O 1
ATOM 743 N N . ALA A 1 110 ? -12.875 -1.028 -15.203 1 97.5 110 ALA A N 1
ATOM 744 C CA . ALA A 1 110 ? -13.688 -0.337 -14.211 1 97.5 110 ALA A CA 1
ATOM 745 C C . ALA A 1 110 ? -14.68 -1.293 -13.555 1 97.5 110 ALA A C 1
ATOM 747 O O . ALA A 1 110 ? -15.312 -2.102 -14.234 1 97.5 110 ALA A O 1
ATOM 748 N N . ASP A 1 111 ? -14.703 -1.273 -12.289 1 96.38 111 ASP A N 1
ATOM 749 C CA . ASP A 1 111 ? -15.586 -2.145 -11.523 1 96.38 111 ASP A CA 1
ATOM 750 C C . ASP A 1 111 ? -15.32 -3.613 -11.836 1 96.38 111 ASP A C 1
ATOM 752 O O . ASP A 1 111 ? -16.25 -4.418 -11.914 1 96.38 111 ASP A O 1
ATOM 756 N N . GLY A 1 112 ? -14.055 -3.953 -12.016 1 96.69 112 GLY A N 1
ATOM 757 C CA . GLY A 1 112 ? -13.672 -5.309 -12.375 1 96.69 112 GLY A CA 1
ATOM 758 C C . GLY A 1 112 ? -12.422 -5.789 -11.664 1 96.69 112 GLY A C 1
ATOM 759 O O . GLY A 1 112 ? -11.984 -5.18 -10.688 1 96.69 112 GLY A O 1
ATOM 760 N N . ILE A 1 113 ? -11.945 -6.988 -12.188 1 95.25 113 ILE A N 1
ATOM 761 C CA . ILE A 1 113 ? -10.805 -7.578 -11.492 1 95.25 113 ILE A CA 1
ATOM 762 C C . ILE A 1 113 ? -9.773 -8.062 -12.508 1 95.25 113 ILE A C 1
ATOM 764 O O . ILE A 1 113 ? -10.102 -8.281 -13.68 1 95.25 113 ILE A O 1
ATOM 768 N N . LEU A 1 114 ? -8.539 -8.086 -12.125 1 96.81 114 LEU A N 1
ATOM 769 C CA . LEU A 1 114 ? -7.434 -8.797 -12.766 1 96.81 114 LEU A CA 1
ATOM 770 C C . LEU A 1 114 ? -6.941 -9.945 -11.891 1 96.81 114 LEU A C 1
ATOM 772 O O . LEU A 1 114 ? -6.602 -9.742 -10.727 1 96.81 114 LEU A O 1
ATOM 776 N N . ILE A 1 115 ? -6.922 -11.125 -12.398 1 94.5 115 ILE A N 1
ATOM 777 C CA . ILE A 1 115 ? -6.367 -12.281 -11.703 1 94.5 115 ILE A CA 1
ATOM 778 C C . ILE A 1 115 ? -4.984 -12.609 -12.258 1 94.5 115 ILE A C 1
ATOM 780 O O . ILE A 1 115 ? -4.836 -12.867 -13.453 1 94.5 115 ILE A O 1
ATOM 784 N N . VAL A 1 116 ? -4.023 -12.469 -11.414 1 96.69 116 VAL A N 1
ATOM 785 C CA . VAL A 1 116 ? -2.666 -12.906 -11.719 1 96.69 116 VAL A CA 1
ATOM 786 C C . VAL A 1 116 ? -2.389 -14.25 -11.055 1 96.69 116 VAL A C 1
ATOM 788 O O . VAL A 1 116 ? -2.496 -14.375 -9.828 1 96.69 116 VAL A O 1
ATOM 791 N N . ASP A 1 117 ? -2.045 -15.227 -11.883 1 93.5 117 ASP A N 1
ATOM 792 C CA . ASP A 1 117 ? -1.812 -16.562 -11.344 1 93.5 117 ASP A CA 1
ATOM 793 C C . ASP A 1 117 ? -0.923 -17.391 -12.273 1 93.5 117 ASP A C 1
ATOM 795 O O . ASP A 1 117 ? -0.469 -16.891 -13.312 1 93.5 117 ASP A O 1
ATOM 799 N N . SER A 1 118 ? -0.599 -18.531 -11.789 1 92.19 118 SER A N 1
ATOM 800 C CA . SER A 1 118 ? 0.164 -19.453 -12.633 1 92.19 118 SER A CA 1
ATOM 801 C C . SER A 1 118 ? -0.58 -19.766 -13.922 1 92.19 118 SER A C 1
ATOM 803 O O . SER A 1 118 ? -1.812 -19.781 -13.953 1 92.19 118 SER A O 1
ATOM 805 N N . PRO A 1 119 ? 0.217 -20.016 -14.984 1 86.31 119 PRO A N 1
ATOM 806 C CA . PRO A 1 119 ? -0.43 -20.359 -16.25 1 86.31 119 PRO A CA 1
ATOM 807 C C . PRO A 1 119 ? -1.407 -21.531 -16.125 1 86.31 119 PRO A C 1
ATOM 809 O O . PRO A 1 119 ? -1.091 -22.531 -15.492 1 86.31 119 PRO A O 1
ATOM 812 N N . GLY A 1 120 ? -2.578 -21.297 -16.672 1 82.38 120 GLY A N 1
ATOM 813 C CA . GLY A 1 120 ? -3.535 -22.391 -16.766 1 82.38 120 GLY A CA 1
ATOM 814 C C . GLY A 1 120 ? -4.359 -22.562 -15.5 1 82.38 120 GLY A C 1
ATOM 815 O O . GLY A 1 120 ? -5.285 -23.375 -15.461 1 82.38 120 GLY A O 1
ATOM 816 N N . ARG A 1 121 ? -4.152 -21.828 -14.461 1 83.19 121 ARG A N 1
ATOM 817 C CA . ARG A 1 121 ? -4.832 -22.031 -13.188 1 83.19 121 ARG A CA 1
ATOM 818 C C . ARG A 1 121 ? -6.195 -21.359 -13.172 1 83.19 121 ARG A C 1
ATOM 820 O O . ARG A 1 121 ? -7.098 -21.781 -12.453 1 83.19 121 ARG A O 1
ATOM 827 N N . VAL A 1 122 ? -6.34 -20.281 -13.875 1 80.12 122 VAL A N 1
ATOM 828 C CA . VAL A 1 122 ? -7.602 -19.547 -13.852 1 80.12 122 VAL A CA 1
ATOM 829 C C . VAL A 1 122 ? -8.25 -19.609 -15.234 1 80.12 122 VAL A C 1
ATOM 831 O O . VAL A 1 122 ? -7.586 -19.406 -16.25 1 80.12 122 VAL A O 1
ATOM 834 N N . ASP A 1 123 ? -9.531 -19.922 -15.172 1 75.94 123 ASP A N 1
ATOM 835 C CA . ASP A 1 123 ? -10.328 -19.844 -16.391 1 75.94 123 ASP A CA 1
ATOM 836 C C . ASP A 1 123 ? -10.938 -18.453 -16.578 1 75.94 123 ASP A C 1
ATOM 838 O O . ASP A 1 123 ? -11.977 -18.141 -15.992 1 75.94 123 ASP A O 1
ATOM 842 N N . ALA A 1 124 ? -10.305 -17.641 -17.312 1 71.69 124 ALA A N 1
ATOM 843 C CA . ALA A 1 124 ? -10.688 -16.234 -17.531 1 71.69 124 ALA A CA 1
ATOM 844 C C . ALA A 1 124 ? -12.086 -16.141 -18.125 1 71.69 124 ALA A C 1
ATOM 846 O O . ALA A 1 124 ? -12.844 -15.227 -17.781 1 71.69 124 ALA A O 1
ATOM 847 N N . SER A 1 125 ? -12.391 -17.047 -18.953 1 76.38 125 SER A N 1
ATOM 848 C CA . SER A 1 125 ? -13.672 -17 -19.656 1 76.38 125 SER A CA 1
ATOM 849 C C . SER A 1 125 ? -14.836 -17.188 -18.672 1 76.38 125 SER A C 1
ATOM 851 O O . SER A 1 125 ? -15.844 -16.5 -18.781 1 76.38 125 SER A O 1
ATOM 853 N N . ALA A 1 126 ? -14.703 -18.094 -17.812 1 77.06 126 ALA A N 1
ATOM 854 C CA . ALA A 1 126 ? -15.766 -18.344 -16.828 1 77.06 126 ALA A CA 1
ATOM 855 C C . ALA A 1 126 ? -15.922 -17.172 -15.875 1 77.06 126 ALA A C 1
ATOM 857 O O . ALA A 1 126 ? -17.047 -16.812 -15.5 1 77.06 126 ALA A O 1
ATOM 858 N N . LEU A 1 127 ? -14.906 -16.531 -15.586 1 79.5 127 LEU A N 1
ATOM 859 C CA . LEU A 1 127 ? -14.93 -15.406 -14.664 1 79.5 127 LEU A CA 1
ATOM 860 C C . LEU A 1 127 ? -15.586 -14.188 -15.312 1 79.5 127 LEU A C 1
ATOM 862 O O . LEU A 1 127 ? -16.344 -13.477 -14.656 1 79.5 127 LEU A O 1
ATOM 866 N N . ALA A 1 128 ? -15.312 -14.023 -16.547 1 81.31 128 ALA A N 1
ATOM 867 C CA . ALA A 1 128 ? -15.773 -12.828 -17.25 1 81.31 128 ALA A CA 1
ATOM 868 C C . ALA A 1 128 ? -17.297 -12.82 -17.375 1 81.31 128 ALA A C 1
ATOM 870 O O . ALA A 1 128 ? -17.891 -11.766 -17.609 1 81.31 128 ALA A O 1
ATOM 871 N N . GLU A 1 129 ? -17.938 -13.883 -17.203 1 84.19 129 GLU A N 1
ATOM 872 C CA . GLU A 1 129 ? -19.391 -13.969 -17.266 1 84.19 129 GLU A CA 1
ATOM 873 C C . GLU A 1 129 ? -20.031 -13.367 -16.031 1 84.19 129 GLU A C 1
ATOM 875 O O . GLU A 1 129 ? -21.219 -12.992 -16.047 1 84.19 129 GLU A O 1
ATOM 880 N N . VAL A 1 130 ? -19.359 -13.219 -15.055 1 83.44 130 VAL A N 1
ATOM 881 C CA . VAL A 1 130 ? -19.906 -12.812 -13.773 1 83.44 130 VAL A CA 1
ATOM 882 C C . VAL A 1 130 ? -19.5 -11.375 -13.461 1 83.44 130 VAL A C 1
ATOM 884 O O . VAL A 1 130 ? -20.312 -10.57 -13 1 83.44 130 VAL A O 1
ATOM 887 N N . ILE A 1 131 ? -18.328 -11.031 -13.773 1 89.69 131 ILE A N 1
ATOM 888 C CA . ILE A 1 131 ? -17.734 -9.719 -13.523 1 89.69 131 ILE A CA 1
ATOM 889 C C . ILE A 1 131 ? -16.688 -9.414 -14.602 1 89.69 131 ILE A C 1
ATOM 891 O O . ILE A 1 131 ? -15.992 -10.312 -15.07 1 89.69 131 ILE A O 1
ATOM 895 N N . PRO A 1 132 ? -16.672 -8.086 -15.016 1 94.19 132 PRO A N 1
ATOM 896 C CA . PRO A 1 132 ? -15.547 -7.801 -15.914 1 94.19 132 PRO A CA 1
ATOM 897 C C . PRO A 1 132 ? -14.211 -8.266 -15.352 1 94.19 132 PRO A C 1
ATOM 899 O O . PRO A 1 132 ? -13.844 -7.902 -14.234 1 94.19 132 PRO A O 1
ATOM 902 N N . ALA A 1 133 ? -13.547 -9.18 -16.109 1 94.19 133 ALA A N 1
ATOM 903 C CA . ALA A 1 133 ? -12.328 -9.781 -15.578 1 94.19 133 ALA A CA 1
ATOM 904 C C . ALA A 1 133 ? -11.305 -10.023 -16.688 1 94.19 133 ALA A C 1
ATOM 906 O O . ALA A 1 133 ? -11.68 -10.305 -17.828 1 94.19 133 ALA A O 1
ATOM 907 N N . ASN A 1 134 ? -10.039 -9.805 -16.375 1 94.81 134 ASN A N 1
ATOM 908 C CA . ASN A 1 134 ? -8.914 -10.234 -17.188 1 94.81 134 ASN A CA 1
ATOM 909 C C . ASN A 1 134 ? -7.949 -11.117 -16.406 1 94.81 134 ASN A C 1
ATOM 911 O O . ASN A 1 134 ? -8.008 -11.164 -15.172 1 94.81 134 ASN A O 1
ATOM 915 N N . THR A 1 135 ? -7.117 -11.859 -17.141 1 94.5 135 THR A N 1
ATOM 916 C CA . THR A 1 135 ? -6.141 -12.742 -16.5 1 94.5 135 THR A CA 1
ATOM 917 C C . THR A 1 135 ? -4.738 -12.461 -17.031 1 94.5 135 THR A C 1
ATOM 919 O O . THR A 1 135 ? -4.57 -12.102 -18.203 1 94.5 135 THR A O 1
ATOM 922 N N . ALA A 1 136 ? -3.762 -12.641 -16.156 1 96.56 136 ALA A N 1
ATOM 923 C CA . ALA A 1 136 ? -2.346 -12.508 -16.484 1 96.56 136 ALA A CA 1
ATOM 924 C C . ALA A 1 136 ? -1.502 -13.5 -15.688 1 96.56 136 ALA A C 1
ATOM 926 O O . ALA A 1 136 ? -2.02 -14.211 -14.82 1 96.56 136 ALA A O 1
ATOM 927 N N . THR A 1 137 ? -0.3 -13.641 -16.078 1 96.69 137 THR A N 1
ATOM 928 C CA . THR A 1 137 ? 0.71 -14.367 -15.32 1 96.69 137 THR A CA 1
ATOM 929 C C . THR A 1 137 ? 1.859 -13.445 -14.922 1 96.69 137 THR A C 1
ATOM 931 O O . THR A 1 137 ? 2.111 -12.438 -15.578 1 96.69 137 THR A O 1
ATOM 934 N N . ALA A 1 138 ? 2.457 -13.75 -13.812 1 97.94 138 ALA A N 1
ATOM 935 C CA . ALA A 1 138 ? 3.684 -13.094 -13.367 1 97.94 138 ALA A CA 1
ATOM 936 C C . ALA A 1 138 ? 4.711 -14.117 -12.883 1 97.94 138 ALA A C 1
ATOM 938 O O . ALA A 1 138 ? 4.523 -14.758 -11.844 1 97.94 138 ALA A O 1
ATOM 939 N N . THR A 1 139 ? 5.809 -14.211 -13.656 1 97.75 139 THR A N 1
ATOM 940 C CA . THR A 1 139 ? 6.867 -15.164 -13.367 1 97.75 139 THR A CA 1
ATOM 941 C C . THR A 1 139 ? 8.117 -14.453 -12.867 1 97.75 139 THR A C 1
ATOM 943 O O . THR A 1 139 ? 8.5 -13.406 -13.398 1 97.75 139 THR A O 1
ATOM 946 N N . VAL A 1 140 ? 8.758 -15.062 -11.867 1 98.25 140 VAL A N 1
ATOM 947 C CA . VAL A 1 140 ? 9.969 -14.508 -11.281 1 98.25 140 VAL A CA 1
ATOM 948 C C . VAL A 1 140 ? 11.141 -15.461 -11.508 1 98.25 140 VAL A C 1
ATOM 950 O O . VAL A 1 140 ? 11.117 -16.594 -11.031 1 98.25 140 VAL A O 1
ATOM 953 N N . ILE A 1 141 ? 12.109 -15.016 -12.219 1 98.38 141 ILE A N 1
ATOM 954 C CA . ILE A 1 141 ? 13.375 -15.742 -12.266 1 98.38 141 ILE A CA 1
ATOM 955 C C . ILE A 1 141 ? 14.266 -15.305 -11.109 1 98.38 141 ILE A C 1
ATOM 957 O O . ILE A 1 141 ? 14.766 -14.172 -11.102 1 98.38 141 ILE A O 1
ATOM 961 N N . LEU A 1 142 ? 14.555 -16.219 -10.227 1 98.12 142 LEU A N 1
ATOM 962 C CA . LEU A 1 142 ? 15.203 -15.867 -8.969 1 98.12 142 LEU A CA 1
ATOM 963 C C . LEU A 1 142 ? 16.688 -15.617 -9.172 1 98.12 142 LEU A C 1
ATOM 965 O O . LEU A 1 142 ? 17.359 -16.375 -9.883 1 98.12 142 LEU A O 1
ATOM 969 N N . THR A 1 143 ? 17.172 -14.508 -8.516 1 98.56 143 THR A N 1
ATOM 970 C CA . THR A 1 143 ? 18.609 -14.234 -8.461 1 98.56 1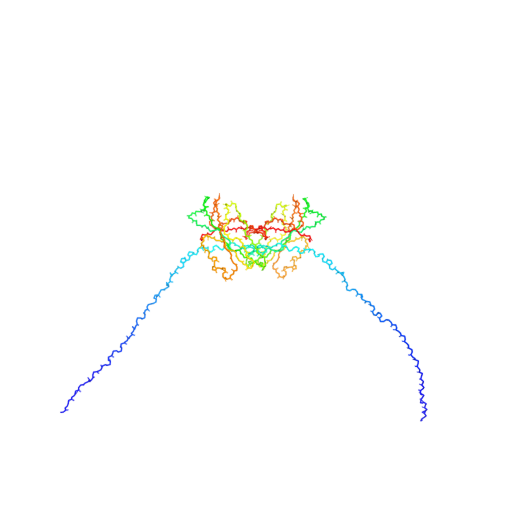43 THR A CA 1
ATOM 971 C C . THR A 1 143 ? 19.125 -14.375 -7.031 1 98.56 143 THR A C 1
ATOM 973 O O . THR A 1 143 ? 20.344 -14.32 -6.797 1 98.56 143 THR A O 1
ATOM 976 N N . LYS A 1 144 ? 18.234 -14.492 -6.027 1 97.88 144 LYS A N 1
ATOM 977 C CA . LYS A 1 144 ? 18.5 -14.758 -4.613 1 97.88 144 LYS A CA 1
ATOM 978 C C . LYS A 1 144 ? 17.656 -15.93 -4.113 1 97.88 144 LYS A C 1
ATOM 980 O O . LYS A 1 144 ? 16.594 -16.219 -4.66 1 97.88 144 LYS A O 1
ATOM 985 N N . PRO A 1 145 ? 18.219 -16.562 -3.066 1 96.75 145 PRO A N 1
ATOM 986 C CA . PRO A 1 145 ? 17.359 -17.641 -2.523 1 96.75 145 PRO A CA 1
ATOM 987 C C . PRO A 1 145 ? 16.141 -17.094 -1.777 1 96.75 145 PRO A C 1
ATOM 989 O O . PRO A 1 145 ? 16.219 -16.047 -1.138 1 96.75 145 PRO A O 1
ATOM 992 N N . ILE A 1 146 ? 14.992 -17.875 -1.86 1 96.81 146 ILE A N 1
ATOM 993 C CA . ILE A 1 146 ? 13.812 -17.562 -1.06 1 96.81 146 ILE A CA 1
ATOM 994 C C . ILE A 1 146 ? 13.344 -18.797 -0.302 1 96.81 146 ILE A C 1
ATOM 996 O O . ILE A 1 146 ? 13.609 -19.922 -0.724 1 96.81 146 ILE A O 1
ATOM 1000 N N . SER A 1 147 ? 12.656 -18.5 0.827 1 93.94 147 SER A N 1
ATOM 1001 C CA . SER A 1 147 ? 12.227 -19.609 1.667 1 93.94 147 SER A CA 1
ATOM 1002 C C . SER A 1 147 ? 10.789 -19.438 2.137 1 93.94 147 SER A C 1
ATOM 1004 O O . SER A 1 147 ? 10.352 -18.312 2.4 1 93.94 147 SER A O 1
ATOM 1006 N N . ASN A 1 148 ? 10.133 -20.578 2.281 1 89.31 148 ASN A N 1
ATOM 1007 C CA . ASN A 1 148 ? 8.773 -20.562 2.797 1 89.31 148 ASN A CA 1
ATOM 1008 C C . ASN A 1 148 ? 8.695 -19.875 4.156 1 89.31 148 ASN A C 1
ATOM 1010 O O . ASN A 1 148 ? 9.578 -20.047 5 1 89.31 148 ASN A O 1
ATOM 1014 N N . GLY A 1 149 ? 7.66 -19.062 4.32 1 85.94 149 GLY A N 1
ATOM 1015 C CA . GLY A 1 149 ? 7.441 -18.406 5.605 1 85.94 149 GLY A CA 1
ATOM 1016 C C . GLY A 1 149 ? 8.078 -17.047 5.699 1 85.94 149 GLY A C 1
ATOM 1017 O O . GLY A 1 149 ? 7.777 -16.266 6.613 1 85.94 149 GLY A O 1
ATOM 1018 N N . LEU A 1 150 ? 9.055 -16.766 4.793 1 91.06 150 LEU A N 1
ATOM 1019 C CA . LEU A 1 150 ? 9.648 -15.422 4.754 1 91.06 150 LEU A CA 1
ATOM 1020 C C . LEU A 1 150 ? 8.914 -14.539 3.754 1 91.06 150 LEU A C 1
ATOM 1022 O O . LEU A 1 150 ? 8.125 -15.023 2.945 1 91.06 150 LEU A O 1
ATOM 1026 N N . THR A 1 151 ? 9.109 -13.219 3.918 1 93.56 151 THR A N 1
ATOM 1027 C CA . THR A 1 151 ? 8.5 -12.266 3.004 1 93.56 151 THR A CA 1
ATOM 1028 C C . THR A 1 151 ? 9.562 -11.508 2.219 1 93.56 151 THR A C 1
ATOM 1030 O O . THR A 1 151 ? 10.695 -11.367 2.68 1 93.56 151 THR A O 1
ATOM 1033 N N . TYR A 1 152 ? 9.18 -11.07 1.047 1 95.88 152 TYR A N 1
ATOM 1034 C CA . TYR A 1 152 ? 10.047 -10.336 0.132 1 95.88 152 TYR A CA 1
ATOM 1035 C C . TYR A 1 152 ? 9.312 -9.164 -0.493 1 95.88 152 TYR A C 1
ATOM 1037 O O . TYR A 1 152 ? 8.133 -9.273 -0.845 1 95.88 152 TYR A O 1
ATOM 1045 N N . GLU A 1 153 ? 10.039 -8.078 -0.705 1 95.25 153 GLU A N 1
ATOM 1046 C CA . GLU A 1 153 ? 9.406 -6.859 -1.208 1 95.25 153 GLU A CA 1
ATOM 1047 C C . GLU A 1 153 ? 9.148 -6.949 -2.709 1 95.25 153 GLU A C 1
ATOM 1049 O O . GLU A 1 153 ? 10.047 -7.309 -3.477 1 95.25 153 GLU A O 1
ATOM 1054 N N . PHE A 1 154 ? 7.902 -6.582 -3.086 1 97 154 PHE A N 1
ATOM 1055 C CA . PHE A 1 154 ? 7.52 -6.398 -4.48 1 97 154 PHE A CA 1
ATOM 1056 C C . PHE A 1 154 ? 6.883 -5.031 -4.695 1 97 154 PHE A C 1
ATOM 1058 O O . PHE A 1 154 ? 6.066 -4.586 -3.883 1 97 154 PHE A O 1
ATOM 1065 N N . ALA A 1 155 ? 7.277 -4.383 -5.766 1 97.25 155 ALA A N 1
ATOM 1066 C CA . ALA A 1 155 ? 6.641 -3.139 -6.188 1 97.25 155 ALA A CA 1
ATOM 1067 C C . ALA A 1 155 ? 5.723 -3.369 -7.387 1 97.25 155 ALA A C 1
ATOM 1069 O O . ALA A 1 155 ? 6.121 -4.004 -8.367 1 97.25 155 ALA A O 1
ATOM 1070 N N . PHE A 1 156 ? 4.508 -2.836 -7.246 1 97.81 156 PHE A N 1
ATOM 1071 C CA . PHE A 1 156 ? 3.51 -2.895 -8.305 1 97.81 156 PHE A CA 1
ATOM 1072 C C . PHE A 1 156 ? 3.244 -1.506 -8.875 1 97.81 156 PHE A C 1
ATOM 1074 O O . PHE A 1 156 ? 2.771 -0.616 -8.164 1 97.81 156 PHE A O 1
ATOM 1081 N N . GLN A 1 157 ? 3.527 -1.427 -10.164 1 97 157 GLN A N 1
ATOM 1082 C CA . GLN A 1 157 ? 3.293 -0.163 -10.852 1 97 157 GLN A CA 1
ATOM 1083 C C . GLN A 1 157 ? 2.035 -0.232 -11.711 1 97 157 GLN A C 1
ATOM 1085 O O . GLN A 1 157 ? 1.908 -1.113 -12.57 1 97 157 GLN A O 1
ATOM 1090 N N . PHE A 1 158 ? 1.139 0.77 -11.438 1 97.38 158 PHE A N 1
ATOM 1091 C CA . PHE A 1 158 ? -0.083 0.854 -12.234 1 97.38 158 PHE A CA 1
ATOM 1092 C C . PHE A 1 158 ? -0.053 2.072 -13.148 1 97.38 158 PHE A C 1
ATOM 1094 O O . PHE A 1 158 ? 0.711 3.012 -12.914 1 97.38 158 PHE A O 1
ATOM 1101 N N . ALA A 1 159 ? -0.875 1.917 -14.133 1 96.75 159 ALA A N 1
ATOM 1102 C CA . ALA A 1 159 ? -0.85 2.939 -15.172 1 96.75 159 ALA A CA 1
ATOM 1103 C C . ALA A 1 159 ? -1.304 4.289 -14.625 1 96.75 159 ALA A C 1
ATOM 1105 O O . ALA A 1 159 ? -0.796 5.336 -15.039 1 96.75 159 ALA A O 1
ATOM 1106 N N . HIS A 1 160 ? -2.217 4.301 -13.641 1 92.88 160 HIS A N 1
ATOM 1107 C CA . HIS A 1 160 ? -2.836 5.57 -13.273 1 92.88 160 HIS A CA 1
ATOM 1108 C C . HIS A 1 160 ? -2.709 5.824 -11.773 1 92.88 160 HIS A C 1
ATOM 1110 O O . HIS A 1 160 ? -2.314 6.918 -11.359 1 92.88 160 HIS A O 1
ATOM 1116 N N . VAL A 1 161 ? -2.932 4.785 -11.031 1 91.5 161 VAL A N 1
ATOM 1117 C CA . VAL A 1 161 ? -3.086 5.016 -9.602 1 91.5 161 VAL A CA 1
ATOM 1118 C C . VAL A 1 161 ? -1.713 5.18 -8.953 1 91.5 161 VAL A C 1
ATOM 1120 O O . VAL A 1 161 ? -1.599 5.734 -7.859 1 91.5 161 VAL A O 1
ATOM 1123 N N . GLY A 1 162 ? -0.66 4.754 -9.57 1 91.62 162 GLY A N 1
ATOM 1124 C CA . GLY A 1 162 ? 0.673 4.906 -9.008 1 91.62 162 GLY A CA 1
ATOM 1125 C C . GLY A 1 162 ? 1.333 3.586 -8.664 1 91.62 162 GLY A C 1
ATOM 1126 O O . GLY A 1 162 ? 1.089 2.574 -9.328 1 91.62 162 GLY A O 1
ATOM 1127 N N . LYS A 1 163 ? 2.303 3.67 -7.762 1 92.44 163 LYS A N 1
ATOM 1128 C CA . LYS A 1 163 ? 3.115 2.521 -7.371 1 92.44 163 LYS A CA 1
ATOM 1129 C C . LYS A 1 163 ? 2.936 2.197 -5.891 1 92.44 163 LYS A C 1
ATOM 1131 O O . LYS A 1 163 ? 2.818 3.102 -5.062 1 92.44 163 LYS A O 1
ATOM 1136 N N . ILE A 1 164 ? 2.9 0.872 -5.547 1 93.12 164 ILE A N 1
ATOM 1137 C CA . ILE A 1 164 ? 2.834 0.421 -4.16 1 93.12 164 ILE A CA 1
ATOM 1138 C C . ILE A 1 164 ? 3.777 -0.763 -3.957 1 93.12 164 ILE A C 1
ATOM 1140 O O . ILE A 1 164 ? 3.889 -1.631 -4.824 1 93.12 164 ILE A O 1
ATOM 1144 N N . SER A 1 165 ? 4.582 -0.717 -2.895 1 94.25 165 SER A N 1
ATOM 1145 C CA . SER A 1 165 ? 5.449 -1.834 -2.537 1 94.25 165 SER A CA 1
ATOM 1146 C C . SER A 1 165 ? 4.938 -2.555 -1.293 1 94.25 165 SER A C 1
ATOM 1148 O O . SER A 1 165 ? 4.508 -1.914 -0.332 1 94.25 165 SER A O 1
ATOM 1150 N N . VAL A 1 166 ? 4.934 -3.902 -1.352 1 94 166 VAL A N 1
ATOM 1151 C CA . VAL A 1 166 ? 4.367 -4.754 -0.312 1 94 166 VAL A CA 1
ATOM 1152 C C . VAL A 1 166 ? 5.312 -5.918 -0.026 1 94 166 VAL A C 1
ATOM 1154 O O . VAL A 1 166 ? 6.016 -6.391 -0.922 1 94 166 VAL A O 1
ATOM 1157 N N . GLN A 1 167 ? 5.383 -6.285 1.24 1 93.38 167 GLN A N 1
ATOM 1158 C CA . GLN A 1 167 ? 6.039 -7.535 1.598 1 93.38 167 GLN A CA 1
ATOM 1159 C C . GLN A 1 167 ? 5.152 -8.734 1.272 1 93.38 167 GLN A C 1
ATOM 1161 O O . GLN A 1 167 ? 4.031 -8.836 1.776 1 93.38 167 GLN A O 1
ATOM 1166 N N . VAL A 1 168 ? 5.715 -9.641 0.489 1 95.19 168 VAL A N 1
ATOM 1167 C CA . VAL A 1 168 ? 4.938 -10.758 -0.043 1 95.19 168 VAL A CA 1
ATOM 1168 C C . VAL A 1 168 ? 5.469 -12.07 0.521 1 95.19 168 VAL A C 1
ATOM 1170 O O . VAL A 1 168 ? 6.656 -12.367 0.402 1 95.19 168 VAL A O 1
ATOM 1173 N N . PRO A 1 169 ? 4.637 -12.898 1.095 1 94.06 169 PRO A N 1
ATOM 1174 C CA . PRO A 1 169 ? 5.086 -14.188 1.632 1 94.06 169 PRO A CA 1
ATOM 1175 C C . PRO A 1 169 ? 5.258 -15.25 0.55 1 94.06 169 PRO A C 1
ATOM 1177 O O . PRO A 1 169 ? 4.621 -15.172 -0.505 1 94.06 169 PRO A O 1
ATOM 1180 N N . VAL A 1 170 ? 6.195 -16.234 0.86 1 94.88 170 VAL A N 1
ATOM 1181 C CA . VAL A 1 170 ? 6.312 -17.438 0.048 1 94.88 170 VAL A CA 1
ATOM 1182 C C . VAL A 1 170 ? 5.355 -18.516 0.567 1 94.88 170 VAL A C 1
ATOM 1184 O O . VAL A 1 170 ? 5.328 -18.797 1.767 1 94.88 170 VAL A O 1
ATOM 1187 N N . SER A 1 171 ? 4.547 -19.016 -0.35 1 88.31 171 SER A N 1
ATOM 1188 C CA . SER A 1 171 ? 3.617 -20.078 -0.008 1 88.31 171 SER A CA 1
ATOM 1189 C C . SER A 1 171 ? 3.898 -21.344 -0.823 1 88.31 171 SER A C 1
ATOM 1191 O O . SER A 1 171 ? 4.285 -21.25 -1.991 1 88.31 171 SER A O 1
ATOM 1193 N N . ALA A 1 172 ? 3.656 -22.5 -0.134 1 76.19 172 ALA A N 1
ATOM 1194 C CA . ALA A 1 172 ? 3.844 -23.781 -0.812 1 76.19 172 ALA A CA 1
ATOM 1195 C C . ALA A 1 172 ? 2.555 -24.234 -1.49 1 76.19 172 ALA A C 1
ATOM 1197 O O . ALA A 1 172 ? 1.774 -24.984 -0.909 1 76.19 172 ALA A O 1
ATOM 1198 N N . ASP A 1 173 ? 1.932 -23.5 -2.129 1 67.25 173 ASP A N 1
ATOM 1199 C CA . ASP A 1 173 ? 0.704 -24 -2.727 1 67.25 173 ASP A CA 1
ATOM 1200 C C . ASP A 1 173 ? 0.828 -24.094 -4.246 1 67.25 173 ASP A C 1
ATOM 1202 O O . ASP A 1 173 ? 1.635 -23.375 -4.852 1 67.25 173 ASP A O 1
ATOM 1206 N N . MET B 1 1 ? -82.875 65.938 35.469 1 29.06 1 MET B N 1
ATOM 1207 C CA . MET B 1 1 ? -83.25 65.375 34.188 1 29.06 1 MET B CA 1
ATOM 1208 C C . MET B 1 1 ? -82.438 66 33.062 1 29.06 1 MET B C 1
ATOM 1210 O O . MET B 1 1 ? -82.625 65.625 31.906 1 29.06 1 MET B O 1
ATOM 1214 N N . ASN B 1 2 ? -81.812 67.125 33.219 1 20.28 2 ASN B N 1
ATOM 1215 C CA . ASN B 1 2 ? -81.438 67.875 32 1 20.28 2 ASN B CA 1
ATOM 1216 C C . ASN B 1 2 ? -80.312 67.188 31.203 1 20.28 2 ASN B C 1
ATOM 1218 O O . ASN B 1 2 ? -79.688 66.312 31.703 1 20.28 2 ASN B O 1
ATOM 1222 N N . SER B 1 3 ? -79.188 67.875 30.797 1 23.8 3 SER B N 1
ATOM 1223 C CA . SER B 1 3 ? -78.875 68.438 29.484 1 23.8 3 SER B CA 1
ATOM 1224 C C . SER B 1 3 ? -78.062 67.5 28.656 1 23.8 3 SER B C 1
ATOM 1226 O O . SER B 1 3 ? -77.562 66.438 29.172 1 23.8 3 SER B O 1
ATOM 1228 N N . SER B 1 4 ? -76.938 67.938 28.094 1 26.62 4 SER B N 1
ATOM 1229 C CA . SER B 1 4 ? -76.562 68.312 26.75 1 26.62 4 SER B CA 1
ATOM 1230 C C . SER B 1 4 ? -75.75 67.188 26.078 1 26.62 4 SER B C 1
ATOM 1232 O O . SER B 1 4 ? -74.875 66.562 26.688 1 26.62 4 SER B O 1
ATOM 1234 N N . VAL B 1 5 ? -76.25 66.688 24.969 1 36.41 5 VAL B N 1
ATOM 1235 C CA . VAL B 1 5 ? -76.125 65.812 23.828 1 36.41 5 VAL B CA 1
ATOM 1236 C C . VAL B 1 5 ? -74.812 66.188 23.062 1 36.41 5 VAL B C 1
ATOM 1238 O O . VAL B 1 5 ? -74.625 65.688 21.938 1 36.41 5 VAL B O 1
ATOM 1241 N N . SER B 1 6 ? -73.875 66.875 23.609 1 24.73 6 SER B N 1
ATOM 1242 C CA . SER B 1 6 ? -73.125 67.562 22.578 1 24.73 6 SER B CA 1
ATOM 1243 C C . SER B 1 6 ? -72.5 66.562 21.594 1 24.73 6 SER B C 1
ATOM 1245 O O . SER B 1 6 ? -71.812 65.625 22 1 24.73 6 SER B O 1
ATOM 1247 N N . ARG B 1 7 ? -73 66.625 20.25 1 28.27 7 ARG B N 1
ATOM 1248 C CA . ARG B 1 7 ? -72.875 66.125 18.875 1 28.27 7 ARG B CA 1
ATOM 1249 C C . ARG B 1 7 ? -71.438 66.125 18.391 1 28.27 7 ARG B C 1
ATOM 1251 O O . ARG B 1 7 ? -71.062 65.375 17.484 1 28.27 7 ARG B O 1
ATOM 1258 N N . GLY B 1 8 ? -70.625 67.312 18.531 1 22.72 8 GLY B N 1
ATOM 1259 C CA . GLY B 1 8 ? -70.188 67.812 17.25 1 22.72 8 GLY B CA 1
ATOM 1260 C C . GLY B 1 8 ? -69.188 66.938 16.547 1 22.72 8 GLY B C 1
ATOM 1261 O O . GLY B 1 8 ? -68.625 66 17.172 1 22.72 8 GLY B O 1
ATOM 1262 N N . PRO B 1 9 ? -68.188 67.625 15.797 1 25.05 9 PRO B N 1
ATOM 1263 C CA . PRO B 1 9 ? -67.812 67.75 14.383 1 25.05 9 PRO B CA 1
ATOM 1264 C C . PRO B 1 9 ? -66.75 66.75 13.945 1 25.05 9 PRO B C 1
ATOM 1266 O O . PRO B 1 9 ? -66.938 66.125 12.914 1 25.05 9 PRO B O 1
ATOM 1269 N N . ALA B 1 10 ? -65.438 67.188 14.125 1 25.69 10 ALA B N 1
ATOM 1270 C CA . ALA B 1 10 ? -64.5 67.625 13.055 1 25.69 10 ALA B CA 1
ATOM 1271 C C . ALA B 1 10 ? -63.875 66.375 12.398 1 25.69 10 ALA B C 1
ATOM 1273 O O . ALA B 1 10 ? -63.656 65.375 13.039 1 25.69 10 ALA B O 1
ATOM 1274 N N . ALA B 1 11 ? -63.219 66.625 11.156 1 23.86 11 ALA B N 1
ATOM 1275 C CA . ALA B 1 11 ? -62.844 66.438 9.758 1 23.86 11 ALA B CA 1
ATOM 1276 C C . ALA B 1 11 ? -61.625 65.562 9.625 1 23.86 11 ALA B C 1
ATOM 1278 O O . ALA B 1 11 ? -61.594 64.625 8.781 1 23.86 11 ALA B O 1
ATOM 1279 N N . ALA B 1 12 ? -60.344 66.125 9.953 1 24.52 12 ALA B N 1
ATOM 1280 C CA . ALA B 1 12 ? -59.344 66.312 8.883 1 24.52 12 ALA B CA 1
ATOM 1281 C C . ALA B 1 12 ? -58.719 64.938 8.469 1 24.52 12 ALA B C 1
ATOM 1283 O O . ALA B 1 12 ? -58.5 64.062 9.305 1 24.52 12 ALA B O 1
ATOM 1284 N N . ALA B 1 13 ? -58.312 64.875 7.164 1 24.08 13 ALA B N 1
ATOM 1285 C CA . ALA B 1 13 ? -58.031 64.188 5.902 1 24.08 13 ALA B CA 1
ATOM 1286 C C . ALA B 1 13 ? -56.781 63.312 6.02 1 24.08 13 ALA B C 1
ATOM 1288 O O . ALA B 1 13 ? -56.812 62.156 5.609 1 24.08 13 ALA B O 1
ATOM 1289 N N . LEU B 1 14 ? -55.562 64 5.883 1 23.8 14 LEU B N 1
ATOM 1290 C CA . LEU B 1 14 ? -54.719 63.906 4.691 1 23.8 14 LEU B CA 1
ATOM 1291 C C . LEU B 1 14 ? -53.906 62.594 4.699 1 23.8 14 LEU B C 1
ATOM 1293 O O . LEU B 1 14 ? -53.688 62 5.758 1 23.8 14 LEU B O 1
ATOM 1297 N N . CYS B 1 15 ? -52.812 62.625 3.939 1 22.67 15 CYS B N 1
ATOM 1298 C CA . CYS B 1 15 ? -52.156 62.062 2.779 1 22.67 15 CYS B CA 1
ATOM 1299 C C . CYS B 1 15 ? -51.125 61 3.207 1 22.67 15 CYS B C 1
ATOM 1301 O O . CYS B 1 15 ? -50.938 60 2.523 1 22.67 15 CYS B O 1
ATOM 1303 N N . ALA B 1 16 ? -50.094 61.469 4.059 1 24.91 16 ALA B N 1
ATOM 1304 C CA . ALA B 1 16 ? -48.75 61.344 3.445 1 24.91 16 ALA B CA 1
ATOM 1305 C C . ALA B 1 16 ? -48.344 59.875 3.359 1 24.91 16 ALA B C 1
ATOM 1307 O O . ALA B 1 16 ? -48.688 59.062 4.223 1 24.91 16 ALA B O 1
ATOM 1308 N N . LEU B 1 17 ? -47.375 59.625 2.484 1 23.53 17 LEU B N 1
ATOM 1309 C CA . LEU B 1 17 ? -46.625 58.812 1.532 1 23.53 17 LEU B CA 1
ATOM 1310 C C . LEU B 1 17 ? -45.781 57.781 2.254 1 23.53 17 LEU B C 1
ATOM 1312 O O . LEU B 1 17 ? -45.688 56.625 1.806 1 23.53 17 LEU B O 1
ATOM 1316 N N . ILE B 1 18 ? -44.938 58.25 3.293 1 27.08 18 ILE B N 1
ATOM 1317 C CA . ILE B 1 18 ? -43.531 57.938 3.061 1 27.08 18 ILE B CA 1
ATOM 1318 C C . ILE B 1 18 ? -43.344 56.406 3.158 1 27.08 18 ILE B C 1
ATOM 1320 O O . ILE B 1 18 ? -44.062 55.75 3.895 1 27.08 18 ILE B O 1
ATOM 1324 N N . ALA B 1 19 ? -42.188 56 2.785 1 25.67 19 ALA B N 1
ATOM 1325 C CA . ALA B 1 19 ? -41.25 55.094 2.166 1 25.67 19 ALA B CA 1
ATOM 1326 C C . ALA B 1 19 ? -40.906 53.938 3.104 1 25.67 19 ALA B C 1
ATOM 1328 O O . ALA B 1 19 ? -40.5 54.156 4.246 1 25.67 19 ALA B O 1
ATOM 1329 N N . ALA B 1 20 ? -41.594 52.844 2.949 1 29.09 20 ALA B N 1
ATOM 1330 C CA . ALA B 1 20 ? -41.406 51.469 3.33 1 29.09 20 ALA B CA 1
ATOM 1331 C C . ALA B 1 20 ? -39.906 51.125 3.373 1 29.09 20 ALA B C 1
ATOM 1333 O O . ALA B 1 20 ? -39.438 50.344 2.553 1 29.09 20 ALA B O 1
ATOM 1334 N N . ALA B 1 21 ? -39 52.25 3.438 1 28.97 21 ALA B N 1
ATOM 1335 C CA . ALA B 1 21 ? -37.719 51.594 3.189 1 28.97 21 ALA B CA 1
ATOM 1336 C C . ALA B 1 21 ? -37.406 50.562 4.281 1 28.97 21 ALA B C 1
ATOM 1338 O O . ALA B 1 21 ? -37.031 50.938 5.395 1 28.97 21 ALA B O 1
ATOM 1339 N N . ALA B 1 22 ? -38.312 49.812 4.777 1 30.94 22 ALA B N 1
ATOM 1340 C CA . ALA B 1 22 ? -37.812 48.781 5.668 1 30.94 22 ALA B CA 1
ATOM 1341 C C . ALA B 1 22 ? -36.438 48.312 5.227 1 30.94 22 ALA B C 1
ATOM 1343 O O . ALA B 1 22 ? -36.312 47.531 4.277 1 30.94 22 ALA B O 1
ATOM 1344 N N . VAL B 1 23 ? -35.469 49.344 5.164 1 28.08 23 VAL B N 1
ATOM 1345 C CA . VAL B 1 23 ? -34.125 49.094 4.715 1 28.08 23 VAL B CA 1
ATOM 1346 C C . VAL B 1 23 ? -33.594 47.812 5.328 1 28.08 23 VAL B C 1
ATOM 1348 O O . VAL B 1 23 ? -33.062 46.938 4.621 1 28.08 23 VAL B O 1
ATOM 1351 N N . SER B 1 24 ? -33.094 47.812 6.633 1 26.73 24 SER B N 1
ATOM 1352 C CA . SER B 1 24 ? -31.703 47.531 6.926 1 26.73 24 SER B CA 1
ATOM 1353 C C . SER B 1 24 ? -31.406 46.031 6.824 1 26.73 24 SER B C 1
ATOM 1355 O O . SER B 1 24 ? -31.953 45.219 7.574 1 26.73 24 SER B O 1
ATOM 1357 N N . GLY B 1 25 ? -31.234 45.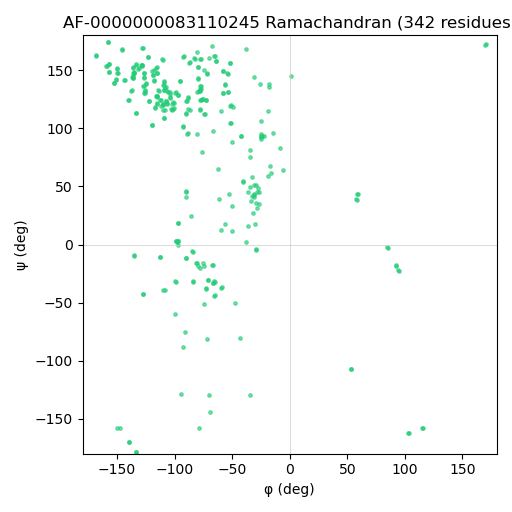531 5.664 1 29.12 25 GLY B N 1
ATOM 1358 C CA . GLY B 1 25 ? -30.609 44.312 5.184 1 29.12 25 GLY B CA 1
ATOM 1359 C C . GLY B 1 25 ? -29.375 43.906 5.973 1 29.12 25 GLY B C 1
ATOM 1360 O O . GLY B 1 25 ? -28.25 44.281 5.605 1 29.12 25 GLY B O 1
ATOM 1361 N N . CYS B 1 26 ? -29.203 44.5 7.184 1 26.77 26 CYS B N 1
ATOM 1362 C CA . CYS B 1 26 ? -27.953 43.875 7.598 1 26.77 26 CYS B CA 1
ATOM 1363 C C . CYS B 1 26 ? -27.766 42.531 6.918 1 26.77 26 CYS B C 1
ATOM 1365 O O . CYS B 1 26 ? -28.688 41.688 6.926 1 26.77 26 CYS B O 1
ATOM 1367 N N . SER B 1 27 ? -26.922 42.406 5.98 1 25.75 27 SER B N 1
ATOM 1368 C CA . SER B 1 27 ? -25.953 41.625 5.215 1 25.75 27 SER B CA 1
ATOM 1369 C C . SER B 1 27 ? -25.562 40.344 5.949 1 25.75 27 SER B C 1
ATOM 1371 O O . SER B 1 27 ? -25.219 40.375 7.137 1 25.75 27 SER B O 1
ATOM 1373 N N . ALA B 1 28 ? -26.172 39.281 5.637 1 27.12 28 ALA B N 1
ATOM 1374 C CA . ALA B 1 28 ? -25.641 37.906 5.691 1 27.12 28 ALA B CA 1
ATOM 1375 C C . ALA B 1 28 ? -24.125 37.906 5.773 1 27.12 28 ALA B C 1
ATOM 1377 O O . ALA B 1 28 ? -23.453 38.562 4.957 1 27.12 28 ALA B O 1
ATOM 1378 N N . GLY B 1 29 ? -23.562 38.375 6.906 1 27.36 29 GLY B N 1
ATOM 1379 C CA . GLY B 1 29 ? -22.156 38.156 7.219 1 27.36 29 GLY B CA 1
ATOM 1380 C C . GLY B 1 29 ? -21.469 37.188 6.25 1 27.36 29 GLY B C 1
ATOM 1381 O O . GLY B 1 29 ? -21.875 36.031 6.117 1 27.36 29 GLY B O 1
ATOM 1382 N N . GLN B 1 30 ? -21 37.562 5.125 1 27.64 30 GLN B N 1
ATOM 1383 C CA . GLN B 1 30 ? -19.922 37.156 4.234 1 27.64 30 GLN B CA 1
ATOM 1384 C C . GLN B 1 30 ? -18.766 36.531 5.016 1 27.64 30 GLN B C 1
ATOM 1386 O O . GLN B 1 30 ? -17.797 37.188 5.352 1 27.64 30 GLN B O 1
ATOM 1391 N N . GLN B 1 31 ? -18.828 36.531 6.336 1 26.75 31 GLN B N 1
ATOM 1392 C CA . GLN B 1 31 ? -17.656 35.688 6.57 1 26.75 31 GLN B CA 1
ATOM 1393 C C . GLN B 1 31 ? -17.453 34.688 5.453 1 26.75 31 GLN B C 1
ATOM 1395 O O . GLN B 1 31 ? -18.203 33.688 5.363 1 26.75 31 GLN B O 1
ATOM 1400 N N . SER B 1 32 ? -17.625 35.188 4.301 1 28.44 32 SER B N 1
ATOM 1401 C CA . SER B 1 32 ? -17.109 34.375 3.182 1 28.44 32 SER B CA 1
ATOM 1402 C C . SER B 1 32 ? -15.984 33.469 3.629 1 28.44 32 SER B C 1
ATOM 1404 O O . SER B 1 32 ? -15.039 33.906 4.281 1 28.44 32 SER B O 1
ATOM 1406 N N . GLN B 1 33 ? -16.422 32.406 3.891 1 28.11 33 GLN B N 1
ATOM 1407 C CA . GLN B 1 33 ? -15.57 31.203 3.91 1 28.11 33 GLN B CA 1
ATOM 1408 C C . GLN B 1 33 ? -14.414 31.344 2.924 1 28.11 33 GLN B C 1
ATOM 1410 O O . GLN B 1 33 ? -14.609 31.219 1.712 1 28.11 33 GLN B O 1
ATOM 1415 N N . THR B 1 34 ? -13.781 32.531 2.689 1 27.67 34 THR B N 1
ATOM 1416 C CA . THR B 1 34 ? -12.57 32.156 1.985 1 27.67 34 THR B CA 1
ATOM 1417 C C . THR B 1 34 ? -12.164 30.719 2.369 1 27.67 34 THR B C 1
ATOM 1419 O O . THR B 1 34 ? -11.531 30.516 3.406 1 27.67 34 THR B O 1
ATOM 1422 N N . ALA B 1 35 ? -13.141 29.969 2.574 1 32.31 35 ALA B N 1
ATOM 1423 C CA . ALA B 1 35 ? -12.68 28.594 2.439 1 32.31 35 ALA B CA 1
ATOM 1424 C C . ALA B 1 35 ? -11.5 28.5 1.477 1 32.31 35 ALA B C 1
ATOM 1426 O O . ALA B 1 35 ? -11.664 28.688 0.268 1 32.31 35 ALA B O 1
ATOM 1427 N N . THR B 1 36 ? -10.625 29.359 1.645 1 30.75 36 THR B N 1
ATOM 1428 C CA . THR B 1 36 ? -9.469 28.859 0.916 1 30.75 36 THR B CA 1
ATOM 1429 C C . THR B 1 36 ? -9.602 27.359 0.662 1 30.75 36 THR B C 1
ATOM 1431 O O . THR B 1 36 ? -9.547 26.562 1.598 1 30.75 36 THR B O 1
ATOM 1434 N N . ILE B 1 37 ? -10.602 27.094 0.025 1 32.69 37 ILE B N 1
ATOM 1435 C CA . ILE B 1 37 ? -10.719 25.719 -0.43 1 32.69 37 ILE B CA 1
ATOM 1436 C C . ILE B 1 37 ? -9.328 25.141 -0.687 1 32.69 37 ILE B C 1
ATOM 1438 O O . ILE B 1 37 ? -8.672 25.5 -1.666 1 32.69 37 ILE B O 1
ATOM 1442 N N . GLU B 1 38 ? -8.477 25.422 0.202 1 36.88 38 GLU B N 1
ATOM 1443 C CA . GLU B 1 38 ? -7.289 24.609 -0.066 1 36.88 38 GLU B CA 1
ATOM 1444 C C . GLU B 1 38 ? -7.633 23.375 -0.895 1 36.88 38 GLU B C 1
ATOM 1446 O O . GLU B 1 38 ? -8.594 22.672 -0.59 1 36.88 38 GLU B O 1
ATOM 1451 N N . PRO B 1 39 ? -7.477 23.562 -2.148 1 37.88 39 PRO B N 1
ATOM 1452 C CA . PRO B 1 39 ? -7.785 22.391 -2.965 1 37.88 39 PRO B CA 1
ATOM 1453 C C . PRO B 1 39 ? -7.625 21.078 -2.197 1 37.88 39 PRO B C 1
ATOM 1455 O O . PRO B 1 39 ? -6.637 20.891 -1.479 1 37.88 39 PRO B O 1
ATOM 1458 N N . ALA B 1 40 ? -8.703 20.594 -1.625 1 47.84 40 ALA B N 1
ATOM 1459 C CA . ALA B 1 40 ? -8.773 19.281 -1.006 1 47.84 40 ALA B CA 1
ATOM 1460 C C . ALA B 1 40 ? -7.848 18.297 -1.714 1 47.84 40 ALA B C 1
ATOM 1462 O O . ALA B 1 40 ? -8.148 17.828 -2.816 1 47.84 40 ALA B O 1
ATOM 1463 N N . VAL B 1 41 ? -6.613 18.688 -1.884 1 53.69 41 VAL B N 1
ATOM 1464 C CA . VAL B 1 41 ? -5.844 17.531 -2.326 1 53.69 41 VAL B CA 1
ATOM 1465 C C . VAL B 1 41 ? -6.246 16.297 -1.515 1 53.69 41 VAL B C 1
ATOM 1467 O O . VAL B 1 41 ? -6.145 16.297 -0.286 1 53.69 41 VAL B O 1
ATOM 1470 N N . ASN B 1 42 ? -7.152 15.648 -2.125 1 72.12 42 ASN B N 1
ATOM 1471 C CA . ASN B 1 42 ? -7.391 14.352 -1.514 1 72.12 42 ASN B CA 1
ATOM 1472 C C . ASN B 1 42 ? -6.09 13.562 -1.342 1 72.12 42 ASN B C 1
ATOM 1474 O O . ASN B 1 42 ? -5.352 13.367 -2.307 1 72.12 42 ASN B O 1
ATOM 1478 N N . GLY B 1 43 ? -5.625 13.5 -0.184 1 91.19 43 GLY B N 1
ATOM 1479 C CA . GLY B 1 43 ? -4.441 12.695 0.079 1 91.19 43 GLY B CA 1
ATOM 1480 C C . GLY B 1 43 ? -4.555 11.273 -0.435 1 91.19 43 GLY B C 1
ATOM 1481 O O . GLY B 1 43 ? -5.652 10.812 -0.764 1 91.19 43 GLY B O 1
ATOM 1482 N N . SER B 1 44 ? -3.414 10.75 -0.635 1 93.75 44 SER B N 1
ATOM 1483 C CA . SER B 1 44 ? -3.393 9.344 -1.022 1 93.75 44 SER B CA 1
ATOM 1484 C C . SER B 1 44 ? -3.914 8.453 0.1 1 93.75 44 SER B C 1
ATOM 1486 O O . SER B 1 44 ? -4.051 8.898 1.241 1 93.75 44 SER B O 1
ATOM 1488 N N . MET B 1 45 ? -4.293 7.254 -0.183 1 94.12 45 MET B N 1
ATOM 1489 C CA . MET B 1 45 ? -4.664 6.234 0.794 1 94.12 45 MET B CA 1
ATOM 1490 C C . MET B 1 45 ? -4.027 4.895 0.448 1 94.12 45 MET B C 1
ATOM 1492 O O . MET B 1 45 ? -3.775 4.605 -0.724 1 94.12 45 MET B O 1
ATOM 1496 N N . ALA B 1 46 ? -3.756 4.199 1.461 1 96.12 46 ALA B N 1
ATOM 1497 C CA . ALA B 1 46 ? -3.207 2.852 1.327 1 96.12 46 ALA B CA 1
ATOM 1498 C C . ALA B 1 46 ? -3.637 1.965 2.492 1 96.12 46 ALA B C 1
ATOM 1500 O O . ALA B 1 46 ? -3.918 2.461 3.588 1 96.12 46 ALA B O 1
ATOM 1501 N N . THR B 1 47 ? -3.807 0.704 2.258 1 95 47 THR B N 1
ATOM 1502 C CA . THR B 1 47 ? -4.047 -0.293 3.297 1 95 47 THR B CA 1
ATOM 1503 C C . THR B 1 47 ? -3.045 -1.439 3.188 1 95 47 THR B C 1
ATOM 1505 O O . THR B 1 47 ? -2.771 -1.929 2.09 1 95 47 THR B O 1
ATOM 1508 N N . LEU B 1 48 ? -2.482 -1.748 4.242 1 95.62 48 LEU B N 1
ATOM 1509 C CA . LEU B 1 48 ? -1.63 -2.924 4.387 1 95.62 48 LEU B CA 1
ATOM 1510 C C . LEU B 1 48 ? -2.186 -3.871 5.445 1 95.62 48 LEU B C 1
ATOM 1512 O O . LEU B 1 48 ? -2.107 -3.586 6.641 1 95.62 48 LEU B O 1
ATOM 1516 N N . ASN B 1 49 ? -2.793 -4.918 4.922 1 93.75 49 ASN B N 1
ATOM 1517 C CA . ASN B 1 49 ? -3.455 -5.859 5.816 1 93.75 49 ASN B CA 1
ATOM 1518 C C . ASN B 1 49 ? -4.434 -5.152 6.75 1 93.75 49 ASN B C 1
ATOM 1520 O O . ASN B 1 49 ? -5.438 -4.598 6.301 1 93.75 49 ASN B O 1
ATOM 1524 N N . ASN B 1 50 ? -4.102 -5.023 8.008 1 94.88 50 ASN B N 1
ATOM 1525 C CA . ASN B 1 50 ? -5.082 -4.469 8.938 1 94.88 50 ASN B CA 1
ATOM 1526 C C . ASN B 1 50 ? -4.836 -2.986 9.195 1 94.88 50 ASN B C 1
ATOM 1528 O O . ASN B 1 50 ? -5.551 -2.361 9.977 1 94.88 50 ASN B O 1
ATOM 1532 N N . ILE B 1 51 ? -3.875 -2.377 8.555 1 97 51 ILE B N 1
ATOM 1533 C CA . ILE B 1 51 ? -3.592 -0.961 8.766 1 97 51 ILE B CA 1
ATOM 1534 C C . ILE B 1 51 ? -3.992 -0.166 7.527 1 97 51 ILE B C 1
ATOM 1536 O O . ILE B 1 51 ? -3.484 -0.414 6.43 1 97 51 ILE B O 1
ATOM 1540 N N . ALA B 1 52 ? -4.91 0.784 7.75 1 95.88 52 ALA B N 1
ATOM 1541 C CA . ALA B 1 52 ? -5.344 1.687 6.688 1 95.88 52 ALA B CA 1
ATOM 1542 C C . ALA B 1 52 ? -4.77 3.086 6.887 1 95.88 52 ALA B C 1
ATOM 1544 O O . ALA B 1 52 ? -4.945 3.691 7.945 1 95.88 52 ALA B O 1
ATOM 1545 N N . LEU B 1 53 ? -4.02 3.531 5.871 1 97.38 53 LEU B N 1
ATOM 1546 C CA . LEU B 1 53 ? -3.553 4.914 5.832 1 97.38 53 LEU B CA 1
ATOM 1547 C C . LEU B 1 53 ? -4.469 5.77 4.969 1 97.38 53 LEU B C 1
ATOM 1549 O O . LEU B 1 53 ? -4.785 5.402 3.834 1 97.38 53 LEU B O 1
ATOM 1553 N N . ARG B 1 54 ? -4.891 6.906 5.582 1 94.12 54 ARG B N 1
ATOM 1554 C CA . ARG B 1 54 ? -5.828 7.785 4.898 1 94.12 54 ARG B CA 1
ATOM 1555 C C . ARG B 1 54 ? -5.305 9.219 4.855 1 94.12 54 ARG B C 1
ATOM 1557 O O . ARG B 1 54 ? -4.637 9.664 5.785 1 94.12 54 ARG B O 1
ATOM 1564 N N . ASN B 1 55 ? -5.633 9.836 3.684 1 93.81 55 ASN B N 1
ATOM 1565 C CA . ASN B 1 55 ? -5.371 11.258 3.508 1 93.81 55 ASN B CA 1
ATOM 1566 C C . ASN B 1 55 ? -3.889 11.578 3.67 1 93.81 55 ASN B C 1
ATOM 1568 O O . ASN B 1 55 ? -3.527 12.523 4.375 1 93.81 55 ASN B O 1
ATOM 1572 N N . ILE B 1 56 ? -3.053 10.727 3.064 1 96.44 56 ILE B N 1
ATOM 1573 C CA . ILE B 1 56 ? -1.613 10.945 3.143 1 96.44 56 ILE B CA 1
ATOM 1574 C C . ILE B 1 56 ? -1.219 12.125 2.262 1 96.44 56 ILE B C 1
ATOM 1576 O O . ILE B 1 56 ? -1.479 12.125 1.056 1 96.44 56 ILE B O 1
ATOM 1580 N N . ARG B 1 57 ? -0.542 13.156 2.828 1 95.81 57 ARG B N 1
ATOM 1581 C CA . ARG B 1 57 ? -0.131 14.32 2.041 1 95.81 57 ARG B CA 1
ATOM 1582 C C . ARG B 1 57 ? 1.013 15.062 2.721 1 95.81 57 ARG B C 1
ATOM 1584 O O . ARG B 1 57 ? 1.178 14.977 3.939 1 95.81 57 ARG B O 1
ATOM 1591 N N . ILE B 1 58 ? 1.758 15.727 1.907 1 96.94 58 ILE B N 1
ATOM 1592 C CA . ILE B 1 58 ? 2.748 16.672 2.398 1 96.94 58 ILE B CA 1
ATOM 1593 C C . ILE B 1 58 ? 2.113 18.062 2.535 1 96.94 58 ILE B C 1
ATOM 1595 O O . ILE B 1 58 ? 1.559 18.594 1.57 1 96.94 58 ILE B O 1
ATOM 1599 N N . ARG B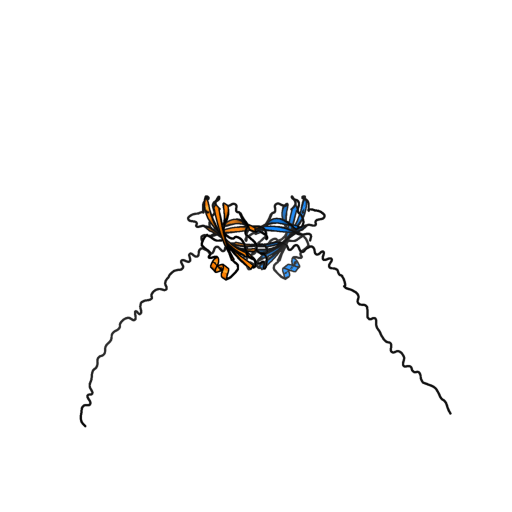 1 59 ? 2.193 18.562 3.689 1 93.88 59 ARG B N 1
ATOM 1600 C CA . ARG B 1 59 ? 1.748 19.938 3.9 1 93.88 59 ARG B CA 1
ATOM 1601 C C . ARG B 1 59 ? 2.893 20.922 3.689 1 93.88 59 ARG B C 1
ATOM 1603 O O . ARG B 1 59 ? 3.846 20.953 4.473 1 93.88 59 ARG B O 1
ATOM 1610 N N . ALA B 1 60 ? 2.764 21.703 2.676 1 90.88 60 ALA B N 1
ATOM 1611 C CA . ALA B 1 60 ? 3.818 22.656 2.363 1 90.88 60 ALA B CA 1
ATOM 1612 C C . ALA B 1 60 ? 3.229 23.984 1.905 1 90.88 60 ALA B C 1
ATOM 1614 O O . ALA B 1 60 ? 2.338 24.016 1.054 1 90.88 60 ALA B O 1
ATOM 1615 N N . GLU B 1 61 ? 3.625 25 2.586 1 83.38 61 GLU B N 1
ATOM 1616 C CA . GLU B 1 61 ? 3.338 26.328 2.061 1 83.38 61 GLU B CA 1
ATOM 1617 C C . GLU B 1 61 ? 4.305 26.703 0.94 1 83.38 61 GLU B C 1
ATOM 1619 O O . GLU B 1 61 ? 5.523 26.672 1.125 1 83.38 61 GLU B O 1
ATOM 1624 N N . GLN B 1 62 ? 3.697 26.875 -0.192 1 79.88 62 GLN B N 1
ATOM 1625 C CA . GLN B 1 62 ? 4.566 27.156 -1.325 1 79.88 62 GLN B CA 1
ATOM 1626 C C . GLN B 1 62 ? 4.398 28.609 -1.787 1 79.88 62 GLN B C 1
ATOM 1628 O O . GLN B 1 62 ? 3.283 29.047 -2.082 1 79.88 62 GLN B O 1
ATOM 1633 N N . SER B 1 63 ? 5.312 29.422 -1.717 1 76.88 63 SER B N 1
ATOM 1634 C CA . SER B 1 63 ? 5.32 30.812 -2.189 1 76.88 63 SER B CA 1
ATOM 1635 C C . SER B 1 63 ? 5.977 30.922 -3.562 1 76.88 63 SER B C 1
ATOM 1637 O O . SER B 1 63 ? 5.844 31.938 -4.238 1 76.88 63 SER B O 1
ATOM 1639 N N . GLY B 1 64 ? 6.387 29.953 -4.168 1 78.94 64 GLY B N 1
ATOM 1640 C CA . GLY B 1 64 ? 7.035 29.906 -5.469 1 78.94 64 GLY B CA 1
ATOM 1641 C C . GLY B 1 64 ? 6.766 28.609 -6.227 1 78.94 64 GLY B C 1
ATOM 1642 O O . GLY B 1 64 ? 5.695 28.031 -6.098 1 78.94 64 GLY B O 1
ATOM 1643 N N . TYR B 1 65 ? 7.648 28.453 -7.051 1 83.5 65 TYR B N 1
ATOM 1644 C CA . TYR B 1 65 ? 7.469 27.297 -7.926 1 83.5 65 TYR B CA 1
ATOM 1645 C C . TYR B 1 65 ? 7.676 26 -7.168 1 83.5 65 TYR B C 1
ATOM 1647 O O . TYR B 1 65 ? 7.129 24.953 -7.543 1 83.5 65 TYR B O 1
ATOM 1655 N N . ALA B 1 66 ? 8.586 26.078 -6.113 1 92.44 66 ALA B N 1
ATOM 1656 C CA . ALA B 1 66 ? 8.914 24.875 -5.352 1 92.44 66 ALA B CA 1
ATOM 1657 C C . ALA B 1 66 ? 9.281 25.219 -3.914 1 92.44 66 ALA B C 1
ATOM 1659 O O . ALA B 1 66 ? 9.641 26.359 -3.617 1 92.44 66 ALA B O 1
ATOM 1660 N N . VAL B 1 67 ? 9.055 24.312 -3.012 1 95.12 67 VAL B N 1
ATOM 1661 C CA . VAL B 1 67 ? 9.688 24.375 -1.701 1 95.12 67 VAL B CA 1
ATOM 1662 C C . VAL B 1 67 ? 11.141 23.906 -1.809 1 95.12 67 VAL B C 1
ATOM 1664 O O . VAL B 1 67 ? 11.406 22.781 -2.256 1 95.12 67 VAL B O 1
ATOM 1667 N N . ARG B 1 68 ? 12.023 24.688 -1.397 1 94.88 68 ARG B N 1
ATOM 1668 C CA . ARG B 1 68 ? 13.438 24.469 -1.669 1 94.88 68 ARG B CA 1
ATOM 1669 C C . ARG B 1 68 ? 14.07 23.578 -0.612 1 94.88 68 ARG B C 1
ATOM 1671 O O . ARG B 1 68 ? 13.602 23.516 0.526 1 94.88 68 ARG B O 1
ATOM 1678 N N . PRO B 1 69 ? 15.227 22.922 -1.083 1 96.44 69 PRO B N 1
ATOM 1679 C CA . PRO B 1 69 ? 15.992 22.156 -0.092 1 96.44 69 PRO B CA 1
ATOM 1680 C C . PRO B 1 69 ? 16.375 23 1.123 1 96.44 69 PRO B C 1
ATOM 1682 O O . PRO B 1 69 ? 16.625 24.203 0.994 1 96.44 69 PRO B O 1
ATOM 1685 N N . GLY B 1 70 ? 16.438 22.344 2.287 1 96.69 70 GLY B N 1
ATOM 1686 C CA . GLY B 1 70 ? 16.75 23.031 3.521 1 96.69 70 GLY B CA 1
ATOM 1687 C C . GLY B 1 70 ? 15.531 23.469 4.305 1 96.69 70 GLY B C 1
ATOM 1688 O O . GLY B 1 70 ? 15.609 23.719 5.508 1 96.69 70 GLY B O 1
ATOM 1689 N N . ASN B 1 71 ? 14.438 23.594 3.637 1 96 71 ASN B N 1
ATOM 1690 C CA . ASN B 1 71 ? 13.188 23.906 4.328 1 96 71 ASN B CA 1
ATOM 1691 C C . ASN B 1 71 ? 12.547 22.641 4.898 1 96 71 ASN B C 1
ATOM 1693 O O . ASN B 1 71 ? 12.852 21.531 4.465 1 96 71 ASN B O 1
ATOM 1697 N N . THR B 1 72 ? 11.656 22.953 5.883 1 96.38 72 THR B N 1
ATOM 1698 C CA . THR B 1 72 ? 10.953 21.859 6.551 1 96.38 72 THR B CA 1
ATOM 1699 C C . THR B 1 72 ? 9.469 21.859 6.172 1 96.38 72 THR B C 1
ATOM 1701 O O . THR B 1 72 ? 8.844 22.922 6.09 1 96.38 72 THR B O 1
ATOM 1704 N N . VAL B 1 73 ? 9.008 20.641 5.93 1 96.56 73 VAL B N 1
ATOM 1705 C CA . VAL B 1 73 ? 7.578 20.453 5.691 1 96.56 73 VAL B CA 1
ATOM 1706 C C . VAL B 1 73 ? 7.043 19.359 6.605 1 96.56 73 VAL B C 1
ATOM 1708 O O . VAL B 1 73 ? 7.816 18.641 7.258 1 96.56 73 VAL B O 1
ATOM 1711 N N . ASP B 1 74 ? 5.703 19.234 6.656 1 96.31 74 ASP B N 1
ATOM 1712 C CA . ASP B 1 74 ? 5.066 18.25 7.523 1 96.31 74 ASP B CA 1
ATOM 1713 C C . ASP B 1 74 ? 4.316 17.203 6.703 1 96.31 74 ASP B C 1
ATOM 1715 O O . ASP B 1 74 ? 3.783 17.5 5.633 1 96.31 74 ASP B O 1
ATOM 1719 N N . LEU B 1 75 ? 4.273 16.031 7.184 1 96.88 75 LEU B N 1
ATOM 1720 C CA . LEU B 1 75 ? 3.393 14.984 6.676 1 96.88 75 LEU B CA 1
ATOM 1721 C C . LEU B 1 75 ? 2.098 14.922 7.48 1 96.88 75 LEU B C 1
ATOM 1723 O O . LEU B 1 75 ? 2.119 15.047 8.703 1 96.88 75 LEU B O 1
ATOM 1727 N N . ALA B 1 76 ? 1.017 14.703 6.781 1 96.12 76 ALA B N 1
ATOM 1728 C CA . ALA B 1 76 ? -0.267 14.453 7.434 1 96.12 76 ALA B CA 1
ATOM 1729 C C . ALA B 1 76 ? -0.876 13.133 6.961 1 96.12 76 ALA B C 1
ATOM 1731 O O . ALA B 1 76 ? -0.822 12.812 5.773 1 96.12 76 ALA B O 1
ATOM 1732 N N . LEU B 1 77 ? -1.435 12.367 7.906 1 96.25 77 LEU B N 1
ATOM 1733 C CA . LEU B 1 77 ? -2.186 11.148 7.609 1 96.25 77 LEU B CA 1
ATOM 1734 C C . LEU B 1 77 ? -2.941 10.656 8.836 1 96.25 77 LEU B C 1
ATOM 1736 O O . 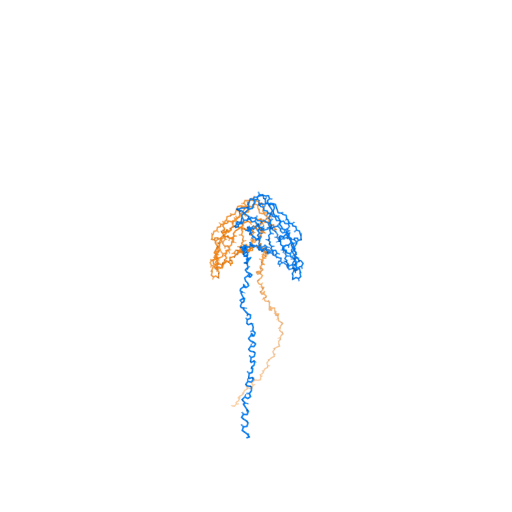LEU B 1 77 ? -2.639 11.07 9.961 1 96.25 77 LEU B O 1
ATOM 1740 N N . VAL B 1 78 ? -3.912 9.82 8.625 1 95.5 78 VAL B N 1
ATOM 1741 C CA . VAL B 1 78 ? -4.562 9.023 9.664 1 95.5 78 VAL B CA 1
ATOM 1742 C C . VAL B 1 78 ? -4.301 7.539 9.422 1 95.5 78 VAL B C 1
ATOM 1744 O O . VAL B 1 78 ? -4.484 7.047 8.305 1 95.5 78 VAL B O 1
ATOM 1747 N N . ALA B 1 79 ? -3.838 6.867 10.406 1 97.69 79 ALA B N 1
ATOM 1748 C CA . ALA B 1 79 ? -3.693 5.414 10.367 1 97.69 79 ALA B CA 1
ATOM 1749 C C . ALA B 1 79 ? -4.738 4.734 11.242 1 97.69 79 ALA B C 1
ATOM 1751 O O . ALA B 1 79 ? -4.832 5.016 12.438 1 97.69 79 ALA B O 1
ATOM 1752 N N . ALA B 1 80 ? -5.473 3.879 10.664 1 97.12 80 ALA B N 1
ATOM 1753 C CA . ALA B 1 80 ? -6.48 3.113 11.391 1 97.12 80 ALA B CA 1
ATOM 1754 C C . ALA B 1 80 ? -6.074 1.647 11.516 1 97.12 80 ALA B C 1
ATOM 1756 O O . ALA B 1 80 ? -5.684 1.021 10.531 1 97.12 80 ALA B O 1
ATOM 1757 N N . ASN B 1 81 ? -6.203 1.117 12.734 1 97.88 81 ASN B N 1
ATOM 1758 C CA . ASN B 1 81 ? -5.93 -0.288 13.023 1 97.88 81 ASN B CA 1
ATOM 1759 C C . ASN B 1 81 ? -7.219 -1.101 13.117 1 97.88 81 ASN B C 1
ATOM 1761 O O . ASN B 1 81 ? -7.977 -0.96 14.078 1 97.88 81 ASN B O 1
ATOM 1765 N N . GLN B 1 82 ? -7.328 -2.014 12.234 1 95.56 82 GLN B N 1
ATOM 1766 C CA . GLN B 1 82 ? -8.562 -2.779 12.133 1 95.56 82 GLN B CA 1
ATOM 1767 C C . GLN B 1 82 ? -8.453 -4.105 12.883 1 95.56 82 GLN B C 1
ATOM 1769 O O . GLN B 1 82 ? -9.375 -4.922 12.852 1 95.56 82 GLN B O 1
ATOM 1774 N N . SER B 1 83 ? -7.332 -4.297 13.516 1 96 83 SER B N 1
ATOM 1775 C CA . SER B 1 83 ? -7.207 -5.445 14.406 1 96 83 SER B CA 1
ATOM 1776 C C . SER B 1 83 ? -7.914 -5.191 15.734 1 96 83 SER B C 1
ATOM 1778 O O . SER B 1 83 ? -7.688 -4.168 16.375 1 96 83 SER B O 1
ATOM 1780 N N . PRO B 1 84 ? -8.703 -6.172 16.203 1 94.06 84 PRO B N 1
ATOM 1781 C CA . PRO B 1 84 ? -9.477 -5.941 17.422 1 94.06 84 PRO B CA 1
ATOM 1782 C C . PRO B 1 84 ? -8.641 -6.141 18.688 1 94.06 84 PRO B C 1
ATOM 1784 O O . PRO B 1 84 ? -9.039 -5.715 19.781 1 94.06 84 PRO B O 1
ATOM 1787 N N . ASP B 1 85 ? -7.508 -6.785 18.547 1 96.69 85 ASP B N 1
ATOM 1788 C CA . ASP B 1 85 ? -6.887 -7.195 19.797 1 96.69 85 ASP B CA 1
ATOM 1789 C C . ASP B 1 85 ? -5.387 -6.898 19.797 1 96.69 85 ASP B C 1
ATOM 1791 O O . ASP B 1 85 ? -4.711 -7.074 20.812 1 96.69 85 ASP B O 1
ATOM 1795 N N . THR B 1 86 ? -4.855 -6.516 18.656 1 97.56 86 THR B N 1
ATOM 1796 C CA . THR B 1 86 ? -3.414 -6.32 18.562 1 97.56 86 THR B CA 1
ATOM 1797 C C . THR B 1 86 ? -3.088 -4.895 18.125 1 97.56 86 THR B C 1
ATOM 1799 O O . THR B 1 86 ? -3.584 -4.426 17.094 1 97.56 86 THR B O 1
ATOM 1802 N N . ALA B 1 87 ? -2.293 -4.188 18.922 1 98.25 87 ALA B N 1
ATOM 1803 C CA . ALA B 1 87 ? -1.812 -2.855 18.562 1 98.25 87 ALA B CA 1
ATOM 1804 C C . ALA B 1 87 ? -0.666 -2.939 17.562 1 98.25 87 ALA B C 1
ATOM 1806 O O . ALA B 1 87 ? -0.068 -4.004 17.391 1 98.25 87 ALA B O 1
ATOM 1807 N N . ASP B 1 88 ? -0.402 -1.888 16.859 1 98.31 88 ASP B N 1
ATOM 1808 C CA . ASP B 1 88 ? 0.781 -1.709 16.031 1 98.31 88 ASP B CA 1
ATOM 1809 C C . ASP B 1 88 ? 1.41 -0.336 16.25 1 98.31 88 ASP B C 1
ATOM 1811 O O . ASP B 1 88 ? 0.983 0.411 17.141 1 98.31 88 ASP B O 1
ATOM 1815 N N . ALA B 1 89 ? 2.518 -0.068 15.484 1 98.75 89 ALA B N 1
ATOM 1816 C CA . ALA B 1 89 ? 3.18 1.224 15.641 1 98.75 89 ALA B CA 1
ATOM 1817 C C . ALA B 1 89 ? 3.887 1.642 14.359 1 98.75 89 ALA B C 1
ATOM 1819 O O . ALA B 1 89 ? 4.465 0.806 13.656 1 98.75 89 ALA B O 1
ATOM 1820 N N . LEU B 1 90 ? 3.766 2.881 14.078 1 98.5 90 LEU B N 1
ATOM 1821 C CA . LEU B 1 90 ? 4.613 3.467 13.047 1 98.5 90 LEU B CA 1
ATOM 1822 C C . LEU B 1 90 ? 6.043 3.639 13.547 1 98.5 90 LEU B C 1
ATOM 1824 O O . LEU B 1 90 ? 6.309 4.492 14.398 1 98.5 90 LEU B O 1
ATOM 1828 N N . VAL B 1 91 ? 6.973 2.898 13 1 97.88 91 VAL B N 1
ATOM 1829 C CA . VAL B 1 91 ? 8.312 2.844 13.578 1 97.88 91 VAL B CA 1
ATOM 1830 C C . VAL B 1 91 ? 9.25 3.768 12.797 1 97.88 91 VAL B C 1
ATOM 1832 O O . VAL B 1 91 ? 10.203 4.312 13.359 1 97.88 91 VAL B O 1
ATOM 1835 N N . ALA B 1 92 ? 8.969 3.893 11.508 1 97.81 92 ALA B N 1
ATOM 1836 C CA . ALA B 1 92 ? 9.812 4.746 10.68 1 97.81 92 ALA B CA 1
ATOM 1837 C C . ALA B 1 92 ? 9.07 5.223 9.438 1 97.81 92 ALA B C 1
ATOM 1839 O O . ALA B 1 92 ? 8.195 4.523 8.922 1 97.81 92 ALA B O 1
ATOM 1840 N N . VAL B 1 93 ? 9.438 6.363 9.055 1 98.56 93 VAL B N 1
ATOM 1841 C CA . VAL B 1 93 ? 9.07 6.891 7.746 1 98.56 93 VAL B CA 1
ATOM 1842 C C . VAL B 1 93 ? 10.328 7.324 6.996 1 98.56 93 VAL B C 1
ATOM 1844 O O . VAL B 1 93 ? 11.188 8.008 7.559 1 98.56 93 VAL B O 1
ATOM 1847 N N . THR B 1 94 ? 10.469 6.938 5.73 1 98.19 94 THR B N 1
ATOM 1848 C CA . THR B 1 94 ? 11.633 7.316 4.938 1 98.19 94 THR B CA 1
ATOM 1849 C C . THR B 1 94 ? 11.203 7.859 3.574 1 98.19 94 THR B C 1
ATOM 1851 O O . THR B 1 94 ? 10.133 7.52 3.076 1 98.19 94 THR B O 1
ATOM 1854 N N . SER B 1 95 ? 11.992 8.719 3.023 1 97.94 95 SER B N 1
ATOM 1855 C CA . SER B 1 95 ? 11.781 9.297 1.702 1 97.94 95 SER B CA 1
ATOM 1856 C C . SER B 1 95 ? 13.094 9.797 1.103 1 97.94 95 SER B C 1
ATOM 1858 O O . SER B 1 95 ? 14.016 10.156 1.833 1 97.94 95 SER B O 1
ATOM 1860 N N . ASP B 1 96 ? 13.156 9.875 -0.265 1 97 96 ASP B N 1
ATOM 1861 C CA . ASP B 1 96 ? 14.359 10.367 -0.926 1 97 96 ASP B CA 1
ATOM 1862 C C . ASP B 1 96 ? 14.359 11.891 -0.995 1 97 96 ASP B C 1
ATOM 1864 O O . ASP B 1 96 ? 15.383 12.5 -1.316 1 97 96 ASP B O 1
ATOM 1868 N N . VAL B 1 97 ? 13.227 12.477 -0.568 1 97.88 97 VAL B N 1
ATOM 1869 C CA . VAL B 1 97 ? 13.18 13.922 -0.72 1 97.88 97 VAL B CA 1
ATOM 1870 C C . VAL B 1 97 ? 13.742 14.594 0.529 1 97.88 97 VAL B C 1
ATOM 1872 O O . VAL B 1 97 ? 13.922 15.812 0.563 1 97.88 97 VAL B O 1
ATOM 1875 N N . GLY B 1 98 ? 13.938 13.766 1.594 1 98.44 98 GLY B N 1
ATOM 1876 C CA . GLY B 1 98 ? 14.484 14.336 2.812 1 98.44 98 GLY B CA 1
ATOM 1877 C C . GLY B 1 98 ? 14.43 13.391 3.996 1 98.44 98 GLY B C 1
ATOM 1878 O O . GLY B 1 98 ? 13.859 12.305 3.898 1 98.44 98 GLY B O 1
ATOM 1879 N N . ALA B 1 99 ? 15.086 13.828 5.059 1 98.5 99 ALA B N 1
ATOM 1880 C CA . ALA B 1 99 ? 15.047 13.07 6.305 1 98.5 99 ALA B CA 1
ATOM 1881 C C . ALA B 1 99 ? 13.75 13.312 7.062 1 98.5 99 ALA B C 1
ATOM 1883 O O . ALA B 1 99 ? 13.344 14.461 7.254 1 98.5 99 ALA B O 1
ATOM 1884 N N . VAL B 1 100 ? 13.125 12.25 7.492 1 98.62 100 VAL B N 1
ATOM 1885 C CA . VAL B 1 100 ? 11.852 12.352 8.203 1 98.62 100 VAL B CA 1
ATOM 1886 C C . VAL B 1 100 ? 12.07 12.07 9.695 1 98.62 100 VAL B C 1
ATOM 1888 O O . VAL B 1 100 ? 12.75 11.109 10.055 1 98.62 100 VAL B O 1
ATOM 1891 N N . THR B 1 101 ? 11.539 12.922 10.539 1 98.25 101 THR B N 1
ATOM 1892 C CA . THR B 1 101 ? 11.531 12.711 11.984 1 98.25 101 THR B CA 1
ATOM 1893 C C . THR B 1 101 ? 10.102 12.547 12.5 1 98.25 101 THR B C 1
ATOM 1895 O O . THR B 1 101 ? 9.273 13.445 12.32 1 98.25 101 THR B O 1
ATOM 1898 N N . VAL B 1 102 ? 9.875 11.398 13.102 1 98 102 VAL B N 1
ATOM 1899 C CA . VAL B 1 102 ? 8.586 11.141 13.75 1 98 102 VAL B CA 1
ATOM 1900 C C . VAL B 1 102 ? 8.711 11.383 15.25 1 98 102 VAL B C 1
ATOM 1902 O O . VAL B 1 102 ? 9.656 10.914 15.891 1 98 102 VAL B O 1
ATOM 1905 N N . ALA B 1 103 ? 7.719 12.188 15.797 1 97 103 ALA B N 1
ATOM 1906 C CA . ALA B 1 103 ? 7.703 12.461 17.234 1 97 103 ALA B CA 1
ATOM 1907 C C . ALA B 1 103 ? 6.301 12.289 17.812 1 97 103 ALA B C 1
ATOM 1909 O O . ALA B 1 103 ? 5.309 12.398 17.078 1 97 103 ALA B O 1
ATOM 1910 N N . GLY B 1 104 ? 6.227 11.992 19.125 1 95.81 104 GLY B N 1
ATOM 1911 C CA . GLY B 1 104 ? 4.969 11.727 19.797 1 95.81 104 GLY B CA 1
ATOM 1912 C C . GLY B 1 104 ? 4.727 10.258 20.062 1 95.81 104 GLY B C 1
ATOM 1913 O O . GLY B 1 104 ? 5.668 9.461 20.094 1 95.81 104 GLY B O 1
ATOM 1914 N N . THR B 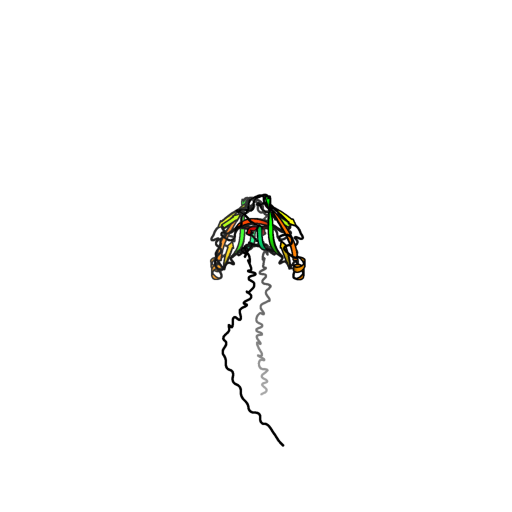1 105 ? 3.48 9.891 20.328 1 95 105 THR B N 1
ATOM 1915 C CA . THR B 1 105 ? 3.113 8.5 20.531 1 95 105 THR B CA 1
ATOM 1916 C C . THR B 1 105 ? 2.648 7.859 19.234 1 95 105 THR B C 1
ATOM 1918 O O . THR B 1 105 ? 1.492 8.016 18.828 1 95 105 THR B O 1
ATOM 1921 N N . ALA B 1 106 ? 3.529 7.078 18.609 1 97.75 106 ALA B N 1
ATOM 1922 C CA . ALA B 1 106 ? 3.285 6.582 17.25 1 97.75 106 ALA B CA 1
ATOM 1923 C C . ALA B 1 106 ? 2.711 5.172 17.281 1 97.75 106 ALA B C 1
ATOM 1925 O O . ALA B 1 106 ? 2.83 4.426 16.312 1 97.75 106 ALA B O 1
ATOM 1926 N N . THR B 1 107 ? 2.18 4.785 18.438 1 98.12 107 THR B N 1
ATOM 1927 C CA . THR B 1 107 ? 1.449 3.525 18.531 1 98.12 107 THR B CA 1
ATOM 1928 C C . THR B 1 107 ? 0.03 3.686 17.984 1 98.12 107 THR B C 1
ATOM 1930 O O . THR B 1 107 ? -0.592 4.734 18.172 1 98.12 107 THR B O 1
ATOM 1933 N N . ILE B 1 108 ? -0.433 2.676 17.328 1 98 108 ILE B N 1
ATOM 1934 C CA . ILE B 1 108 ? -1.811 2.59 16.859 1 98 108 ILE B CA 1
ATOM 1935 C C . ILE B 1 108 ? -2.57 1.545 17.672 1 98 108 ILE B C 1
ATOM 1937 O O . ILE B 1 108 ? -2.369 0.341 17.5 1 98 108 ILE B O 1
ATOM 1941 N N . PRO B 1 109 ? -3.469 1.954 18.516 1 97.62 109 PRO B N 1
ATOM 1942 C CA . PRO B 1 109 ? -4.176 0.971 19.328 1 97.62 109 PRO B CA 1
ATOM 1943 C C . PRO B 1 109 ? -5.027 0.01 18.5 1 97.62 109 PRO B C 1
ATOM 1945 O O . PRO B 1 109 ? -5.414 0.336 17.375 1 97.62 109 PRO B O 1
ATOM 1948 N N . ALA B 1 110 ? -5.336 -1.222 19.141 1 97.5 110 ALA B N 1
ATOM 1949 C CA . ALA B 1 110 ? -6.336 -2.105 18.547 1 97.5 110 ALA B CA 1
ATOM 1950 C C . ALA B 1 110 ? -7.676 -1.396 18.391 1 97.5 110 ALA B C 1
ATOM 1952 O O . ALA B 1 110 ? -8.117 -0.694 19.297 1 97.5 110 ALA B O 1
ATOM 1953 N N . ASP B 1 111 ? -8.219 -1.48 17.25 1 96.38 111 ASP B N 1
ATOM 1954 C CA . ASP B 1 111 ? -9.492 -0.84 16.938 1 96.38 111 ASP B CA 1
ATOM 1955 C C . ASP B 1 111 ? -9.422 0.667 17.188 1 96.38 111 ASP B C 1
ATOM 1957 O O . ASP B 1 111 ? -10.383 1.27 17.672 1 96.38 111 ASP B O 1
ATOM 1961 N N . GLY B 1 112 ? -8.289 1.252 16.844 1 96.75 112 GLY B N 1
ATOM 1962 C CA . GLY B 1 112 ? -8.07 2.672 17.078 1 96.75 112 GLY B CA 1
ATOM 1963 C C . GLY B 1 112 ? -7.352 3.359 15.93 1 96.75 112 GLY B C 1
ATOM 1964 O O . GLY B 1 112 ? -7.246 2.805 14.836 1 96.75 112 GLY B O 1
ATOM 1965 N N . ILE B 1 113 ? -6.941 4.656 16.25 1 95.25 113 ILE B N 1
ATOM 1966 C CA . ILE B 1 113 ? -6.336 5.434 15.172 1 95.25 113 ILE B CA 1
ATOM 1967 C C . ILE B 1 113 ? -5.094 6.152 15.695 1 95.25 113 ILE B C 1
ATOM 1969 O O . ILE B 1 113 ? -4.945 6.355 16.906 1 95.25 113 ILE B O 1
ATOM 1973 N N . LEU B 1 114 ? -4.18 6.422 14.836 1 96.81 114 LEU B N 1
ATOM 1974 C CA . LEU B 1 114 ? -3.076 7.367 14.992 1 96.81 114 LEU B CA 1
ATOM 1975 C C . LEU B 1 114 ? -3.23 8.547 14.047 1 96.81 114 LEU B C 1
ATOM 1977 O O . LEU B 1 114 ? -3.371 8.367 12.836 1 96.81 114 LEU B O 1
ATOM 1981 N N . ILE B 1 115 ? -3.234 9.727 14.547 1 94.56 115 ILE B N 1
ATOM 1982 C CA . ILE B 1 115 ? -3.264 10.938 13.727 1 94.56 115 ILE B CA 1
ATOM 1983 C C . ILE B 1 115 ? -1.87 11.562 13.68 1 94.56 115 ILE B C 1
ATOM 1985 O O . ILE B 1 115 ? -1.302 11.906 14.719 1 94.56 115 ILE B O 1
ATOM 1989 N N . VAL B 1 116 ? -1.341 11.586 12.508 1 96.75 116 VAL B N 1
ATOM 1990 C CA . VAL B 1 116 ? -0.094 12.297 12.25 1 96.75 116 VAL B CA 1
ATOM 1991 C C . VAL B 1 116 ? -0.393 13.633 11.578 1 96.75 116 VAL B C 1
ATOM 1993 O O . VAL B 1 116 ? -1.014 13.68 10.516 1 96.75 116 VAL B O 1
ATOM 1996 N N . ASP B 1 117 ? 0.071 14.695 12.242 1 93.69 117 ASP B N 1
ATOM 1997 C CA . ASP B 1 117 ? -0.214 16.016 11.711 1 93.69 117 ASP B CA 1
ATOM 1998 C C . ASP B 1 117 ? 0.794 17.047 12.227 1 93.69 117 ASP B C 1
ATOM 2000 O O . ASP B 1 117 ? 1.722 16.703 12.961 1 93.69 117 ASP B O 1
ATOM 2004 N N . SER B 1 118 ? 0.652 18.219 11.695 1 92.38 118 SER B N 1
ATOM 2005 C CA . SER B 1 118 ? 1.493 19.297 12.18 1 92.38 118 SER B CA 1
ATOM 2006 C C . SER B 1 118 ? 1.306 19.516 13.68 1 92.38 118 SER B C 1
ATOM 2008 O O . SER B 1 118 ? 0.219 19.281 14.211 1 92.38 118 SER B O 1
ATOM 2010 N N . PRO B 1 119 ? 2.398 19.969 14.32 1 86.44 119 PRO B N 1
ATOM 2011 C CA . PRO B 1 119 ? 2.281 20.234 15.758 1 86.44 119 PRO B CA 1
ATOM 2012 C C . PRO B 1 119 ? 1.125 21.172 16.094 1 86.44 119 PRO B C 1
ATOM 2014 O O . PRO B 1 119 ? 0.938 22.188 15.43 1 86.44 119 PRO B O 1
ATOM 2017 N N . GLY B 1 120 ? 0.359 20.734 17.062 1 82.31 120 GLY B N 1
ATOM 2018 C CA . GLY B 1 120 ? -0.673 21.609 17.578 1 82.31 120 GLY B CA 1
ATOM 2019 C C . GLY B 1 120 ? -1.96 21.578 16.781 1 82.31 120 GLY B C 1
ATOM 2020 O O . GLY B 1 120 ? -2.961 22.188 17.172 1 82.31 120 GLY B O 1
ATOM 2021 N N . ARG B 1 121 ? -2.053 20.859 15.734 1 83.25 121 ARG B N 1
ATOM 2022 C CA . ARG B 1 121 ? -3.225 20.875 14.859 1 83.25 121 ARG B CA 1
ATOM 2023 C C . ARG B 1 121 ? -4.309 19.938 15.383 1 83.25 121 ARG B C 1
ATOM 2025 O O . ARG B 1 121 ? -5.496 20.141 15.125 1 83.25 121 ARG B O 1
ATOM 2032 N N . VAL B 1 122 ? -3.934 18.875 16.016 1 80.38 122 VAL B N 1
ATOM 2033 C CA . VAL B 1 122 ? -4.918 17.906 16.484 1 80.38 122 VAL B CA 1
ATOM 2034 C C . VAL B 1 122 ? -4.941 17.891 18.016 1 80.38 122 VAL B C 1
ATOM 2036 O O . VAL B 1 122 ? -3.889 17.875 18.656 1 80.38 122 VAL B O 1
ATOM 2039 N N . ASP B 1 123 ? -6.18 17.953 18.484 1 75.69 123 ASP B N 1
ATOM 2040 C CA . ASP B 1 123 ? -6.375 17.781 19.922 1 75.69 123 ASP B CA 1
ATOM 2041 C C . ASP B 1 123 ? -6.555 16.312 20.281 1 75.69 123 ASP B C 1
ATOM 2043 O O . ASP B 1 123 ? -7.66 15.766 20.188 1 75.69 123 ASP B O 1
ATOM 2047 N N . ALA B 1 124 ? -5.531 15.672 20.672 1 71.31 124 ALA B N 1
ATOM 2048 C CA . ALA B 1 124 ? -5.5 14.242 20.969 1 71.31 124 ALA B CA 1
ATOM 2049 C C . ALA B 1 124 ? -6.477 13.898 22.078 1 71.31 124 ALA B C 1
ATOM 2051 O O . ALA B 1 124 ? -7.098 12.828 22.062 1 71.31 124 ALA B O 1
ATOM 2052 N N . SER B 1 125 ? -6.574 14.766 23.016 1 75.88 125 SER B N 1
ATOM 2053 C CA . SER B 1 125 ? -7.418 14.492 24.172 1 75.88 125 SER B CA 1
ATOM 2054 C C . SER B 1 125 ? -8.891 14.398 23.781 1 75.88 125 SER B C 1
ATOM 2056 O O . SER B 1 125 ? -9.609 13.516 24.25 1 75.88 125 SER B O 1
ATOM 2058 N N . ALA B 1 126 ? -9.32 15.266 22.969 1 76.88 126 ALA B N 1
ATOM 2059 C CA . ALA B 1 126 ? -10.719 15.25 22.516 1 76.88 126 ALA B CA 1
ATOM 2060 C C . ALA B 1 126 ? -11.008 14.016 21.672 1 76.88 126 ALA B C 1
ATOM 2062 O O . ALA B 1 126 ? -12.086 13.422 21.781 1 76.88 126 ALA B O 1
ATOM 2063 N N . LEU B 1 127 ? -10.102 13.578 20.969 1 79.06 127 LEU B N 1
ATOM 2064 C CA . LEU B 1 127 ? -10.266 12.43 20.094 1 79.06 127 LEU B CA 1
ATOM 2065 C C . LEU B 1 127 ? -10.336 11.133 20.906 1 79.06 127 LEU B C 1
ATOM 2067 O O . LEU B 1 127 ? -11.141 10.25 20.594 1 79.06 127 LEU B O 1
ATOM 2071 N N . ALA B 1 128 ? -9.57 11.109 21.906 1 80.62 128 ALA B N 1
ATOM 2072 C CA . ALA B 1 128 ? -9.445 9.883 22.703 1 80.62 128 ALA B CA 1
ATOM 2073 C C . ALA B 1 128 ? -10.742 9.57 23.438 1 80.62 128 ALA B C 1
ATOM 2075 O O . ALA B 1 128 ? -10.961 8.438 23.859 1 80.62 128 ALA B O 1
ATOM 2076 N N . GLU B 1 129 ? -11.594 10.484 23.578 1 84.06 129 GLU B N 1
ATOM 2077 C CA . GLU B 1 129 ? -12.875 10.273 24.25 1 84.06 129 GLU B CA 1
ATOM 2078 C C . GLU B 1 129 ? -13.844 9.5 23.359 1 84.06 129 GLU B C 1
ATOM 2080 O O . GLU B 1 129 ? -14.797 8.898 23.844 1 84.06 129 GLU B O 1
ATOM 2085 N N . VAL B 1 130 ? -13.594 9.422 22.188 1 83.25 130 VAL B N 1
ATOM 2086 C CA . VAL B 1 130 ? -14.531 8.852 21.219 1 83.25 130 VAL B CA 1
ATOM 2087 C C . VAL B 1 130 ? -14 7.512 20.719 1 83.25 130 VAL B C 1
ATOM 2089 O O . VAL B 1 130 ? -14.75 6.539 20.609 1 83.25 130 VAL B O 1
ATOM 2092 N N . ILE B 1 131 ? -12.773 7.418 20.516 1 89.75 131 ILE B N 1
ATOM 2093 C CA . ILE B 1 131 ? -12.086 6.242 19.984 1 89.75 131 ILE B CA 1
ATOM 2094 C C . ILE B 1 131 ? -10.656 6.195 20.531 1 89.75 131 ILE B C 1
ATOM 2096 O O . ILE B 1 131 ? -10.023 7.238 20.703 1 89.75 131 ILE B O 1
ATOM 2100 N N . PRO B 1 132 ? -10.188 4.926 20.828 1 94.31 132 PRO B N 1
ATOM 2101 C CA . PRO B 1 132 ? -8.766 4.906 21.172 1 94.31 132 PRO B CA 1
ATOM 2102 C C . PRO B 1 132 ? -7.898 5.605 20.125 1 94.31 132 PRO B C 1
ATOM 2104 O O . PRO B 1 132 ? -7.961 5.27 18.938 1 94.31 132 PRO B O 1
ATOM 2107 N N . ALA B 1 133 ? -7.195 6.672 20.562 1 94.19 133 ALA B N 1
ATOM 2108 C CA . ALA B 1 133 ? -6.449 7.48 19.609 1 94.19 133 ALA B CA 1
ATOM 2109 C C . ALA B 1 133 ? -5.133 7.969 20.203 1 94.19 133 ALA B C 1
ATOM 2111 O O . ALA B 1 133 ? -5.051 8.219 21.406 1 94.19 133 ALA B O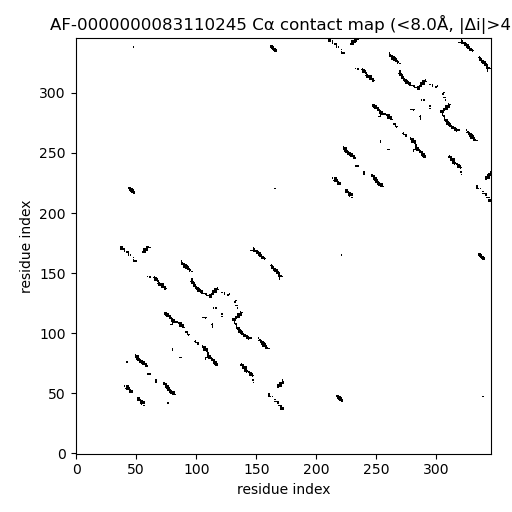 1
ATOM 2112 N N . ASN B 1 134 ? -4.102 7.984 19.391 1 94.81 134 ASN B N 1
ATOM 2113 C CA . ASN B 1 134 ? -2.848 8.672 19.688 1 94.81 134 ASN B CA 1
ATOM 2114 C C . ASN B 1 134 ? -2.492 9.688 18.609 1 94.81 134 ASN B C 1
ATOM 2116 O O . ASN B 1 134 ? -3.062 9.664 17.516 1 94.81 134 ASN B O 1
ATOM 2120 N N . THR B 1 135 ? -1.593 10.617 18.969 1 94.62 135 THR B N 1
ATOM 2121 C CA . THR B 1 135 ? -1.161 11.648 18.031 1 94.62 135 THR B CA 1
ATOM 2122 C C . THR B 1 135 ? 0.36 11.68 17.922 1 94.62 135 THR B C 1
ATOM 2124 O O . THR B 1 135 ? 1.062 11.398 18.891 1 94.62 135 THR B O 1
ATOM 2127 N N . ALA B 1 136 ? 0.819 12.023 16.734 1 96.62 136 ALA B N 1
ATOM 2128 C CA . ALA B 1 136 ? 2.24 12.188 16.438 1 96.62 136 ALA B CA 1
ATOM 2129 C C . ALA B 1 136 ? 2.463 13.297 15.414 1 96.62 136 ALA B C 1
ATOM 2131 O O . ALA B 1 136 ? 1.504 13.844 14.867 1 96.62 136 ALA B O 1
ATOM 2132 N N . THR B 1 137 ? 3.672 13.664 15.266 1 96.75 137 THR B N 1
ATOM 2133 C CA . THR B 1 137 ? 4.109 14.547 14.195 1 96.75 137 THR B CA 1
ATOM 2134 C C . THR B 1 137 ? 5.148 13.859 13.312 1 96.75 137 THR B C 1
ATOM 2136 O O . THR B 1 137 ? 5.844 12.945 13.766 1 96.75 137 THR B O 1
ATOM 2139 N N . ALA B 1 138 ? 5.152 14.234 12.062 1 98 138 ALA B N 1
ATOM 2140 C CA . ALA B 1 138 ? 6.191 13.812 11.125 1 98 138 ALA B CA 1
ATOM 2141 C C . ALA B 1 138 ? 6.699 15 10.305 1 98 138 ALA B C 1
ATOM 2143 O O . ALA B 1 138 ? 5.98 15.531 9.461 1 98 138 ALA B O 1
ATOM 2144 N N . THR B 1 139 ? 7.977 15.336 10.57 1 97.75 139 THR B N 1
ATOM 2145 C CA . THR B 1 139 ? 8.602 16.469 9.906 1 97.75 139 THR B CA 1
ATOM 2146 C C . THR B 1 139 ? 9.656 16 8.906 1 97.75 139 THR B C 1
ATOM 2148 O O . THR B 1 139 ? 10.422 15.078 9.195 1 97.75 139 THR B O 1
ATOM 2151 N N . VAL B 1 140 ? 9.688 16.688 7.762 1 98.31 140 VAL B N 1
ATOM 2152 C CA . VAL B 1 140 ? 10.641 16.359 6.707 1 98.31 140 VAL B CA 1
ATOM 2153 C C . VAL B 1 140 ? 11.578 17.547 6.473 1 98.31 140 VAL B C 1
ATOM 2155 O O . VAL B 1 140 ? 11.133 18.641 6.098 1 98.31 140 VAL B O 1
ATOM 2158 N N . ILE B 1 141 ? 12.82 17.328 6.684 1 98.38 141 ILE B N 1
ATOM 2159 C CA . ILE B 1 141 ? 13.812 18.312 6.238 1 98.38 141 ILE B CA 1
ATOM 2160 C C . ILE B 1 141 ? 14.219 18 4.797 1 98.38 141 ILE B C 1
ATOM 2162 O O . ILE B 1 141 ? 14.891 17 4.531 1 98.38 141 ILE B O 1
ATOM 2166 N N . LEU B 1 142 ? 13.93 18.922 3.922 1 98.12 142 LEU B N 1
ATOM 2167 C CA . LEU B 1 142 ? 14.055 18.656 2.494 1 98.12 142 LEU B CA 1
ATOM 2168 C C . LEU B 1 142 ? 15.508 18.719 2.051 1 98.12 142 LEU B C 1
ATOM 2170 O O . LEU B 1 142 ? 16.234 19.625 2.455 1 98.12 142 LEU B O 1
ATOM 2174 N N . THR B 1 143 ? 15.891 17.719 1.217 1 98.56 143 THR B N 1
ATOM 2175 C CA . THR B 1 143 ? 17.188 17.734 0.56 1 98.56 143 THR B CA 1
ATOM 2176 C C . THR B 1 143 ? 17.031 17.906 -0.948 1 98.56 143 THR B C 1
ATOM 2178 O O . THR B 1 143 ? 18.016 18.078 -1.664 1 98.56 143 THR B O 1
ATOM 2181 N N . LYS B 1 144 ? 15.805 17.797 -1.484 1 97.94 144 LYS B N 1
ATOM 2182 C CA . LYS B 1 144 ? 15.398 18.047 -2.865 1 97.94 144 LYS B CA 1
ATOM 2183 C C . LYS B 1 144 ? 14.211 19 -2.932 1 97.94 144 LYS B C 1
ATOM 2185 O O . LYS B 1 144 ? 13.43 19.078 -1.982 1 97.94 144 LYS B O 1
ATOM 2190 N N . PRO B 1 145 ? 14.133 19.688 -4.074 1 96.81 145 PRO B N 1
ATOM 2191 C CA . PRO B 1 145 ? 12.945 20.531 -4.176 1 96.81 145 PRO B CA 1
ATOM 2192 C C . PRO B 1 145 ? 11.664 19.734 -4.375 1 96.81 145 PRO B C 1
ATOM 2194 O O . PRO B 1 145 ? 11.68 18.688 -5.035 1 96.81 145 PRO B O 1
ATOM 2197 N N . ILE B 1 146 ? 10.508 20.266 -3.789 1 96.88 146 ILE B N 1
ATOM 2198 C CA . ILE B 1 146 ? 9.203 19.672 -4.047 1 96.88 146 ILE B CA 1
ATOM 2199 C C . ILE B 1 146 ? 8.219 20.766 -4.484 1 96.88 146 ILE B C 1
ATOM 2201 O O . ILE B 1 146 ? 8.398 21.938 -4.16 1 96.88 146 ILE B O 1
ATOM 2205 N N . SER B 1 147 ? 7.211 20.281 -5.242 1 94.12 147 SER B N 1
ATOM 2206 C CA . SER B 1 147 ? 6.262 21.25 -5.781 1 94.12 147 SER B CA 1
ATOM 2207 C C . SER B 1 147 ? 4.824 20.766 -5.609 1 94.12 147 SER B C 1
ATOM 2209 O O . SER B 1 147 ? 4.551 19.562 -5.719 1 94.12 147 SER B O 1
ATOM 2211 N N . ASN B 1 148 ? 3.977 21.734 -5.422 1 89.5 148 ASN B N 1
ATOM 2212 C CA . ASN B 1 148 ? 2.553 21.438 -5.32 1 89.5 148 ASN B CA 1
ATOM 2213 C C . ASN B 1 148 ? 2.051 20.688 -6.551 1 89.5 148 ASN B C 1
ATOM 2215 O O . ASN B 1 148 ? 2.447 21 -7.676 1 89.5 148 ASN B O 1
ATOM 2219 N N . GLY B 1 149 ? 1.225 19.688 -6.305 1 86.38 149 GLY B N 1
ATOM 2220 C CA . GLY B 1 149 ? 0.618 18.953 -7.402 1 86.38 149 GLY B CA 1
ATOM 2221 C C . GLY B 1 149 ? 1.422 17.734 -7.824 1 86.38 149 GLY B C 1
ATOM 2222 O O . GLY B 1 149 ? 0.927 16.875 -8.562 1 86.38 149 GLY B O 1
ATOM 2223 N N . LEU B 1 150 ? 2.719 17.688 -7.43 1 91.25 150 LEU B N 1
ATOM 2224 C CA . LEU B 1 150 ? 3.525 16.5 -7.703 1 91.25 150 LEU B CA 1
ATOM 2225 C C . LEU B 1 150 ? 3.473 15.523 -6.535 1 91.25 150 LEU B C 1
ATOM 2227 O O . LEU B 1 150 ? 3.016 15.875 -5.445 1 91.25 150 LEU B O 1
ATOM 2231 N N . THR B 1 151 ? 3.85 14.266 -6.824 1 93.62 151 THR B N 1
ATOM 2232 C CA . THR B 1 151 ? 3.875 13.242 -5.785 1 93.62 151 THR B CA 1
ATOM 2233 C C . THR B 1 151 ? 5.301 12.75 -5.547 1 93.62 151 THR B C 1
ATOM 2235 O O . THR B 1 151 ? 6.145 12.82 -6.441 1 93.62 151 THR B O 1
ATOM 2238 N N . TYR B 1 152 ? 5.527 12.312 -4.336 1 95.94 152 TYR B N 1
ATOM 2239 C CA . TYR B 1 152 ? 6.824 11.805 -3.898 1 95.94 152 TYR B CA 1
ATOM 2240 C C . TYR B 1 152 ? 6.66 10.531 -3.074 1 95.94 152 TYR B C 1
ATOM 2242 O O . TYR B 1 152 ? 5.738 10.422 -2.264 1 95.94 152 TYR B O 1
ATOM 2250 N N . GLU B 1 153 ? 7.621 9.625 -3.23 1 95.38 153 GLU B N 1
ATOM 2251 C CA . GLU B 1 153 ? 7.512 8.328 -2.564 1 95.38 153 GLU B CA 1
ATOM 2252 C C . GLU B 1 153 ? 7.887 8.43 -1.09 1 95.38 153 GLU B C 1
ATOM 2254 O O . GLU B 1 153 ? 8.922 9 -0.747 1 95.38 153 GLU B O 1
ATOM 2259 N N . PHE B 1 154 ? 6.996 7.84 -0.245 1 97 154 PHE B N 1
ATOM 2260 C CA . PHE B 1 154 ? 7.27 7.648 1.175 1 97 154 PHE B CA 1
ATOM 2261 C C . PHE B 1 154 ? 7.062 6.191 1.572 1 97 154 PHE B C 1
ATOM 2263 O O . PHE B 1 154 ? 6.086 5.559 1.155 1 97 154 PHE B O 1
ATOM 2270 N N . ALA B 1 155 ? 7.98 5.664 2.354 1 97.25 155 ALA B N 1
ATOM 2271 C CA . ALA B 1 155 ? 7.844 4.336 2.945 1 97.25 155 ALA B CA 1
ATOM 2272 C C . ALA B 1 155 ? 7.48 4.43 4.426 1 97.25 155 ALA B C 1
ATOM 2274 O O . ALA B 1 155 ? 8.109 5.184 5.176 1 97.25 155 ALA B O 1
ATOM 2275 N N . PHE B 1 156 ? 6.445 3.691 4.75 1 97.81 156 PHE B N 1
ATOM 2276 C CA . PHE B 1 156 ? 5.992 3.588 6.133 1 97.81 156 PHE B CA 1
ATOM 2277 C C . PHE B 1 156 ? 6.273 2.199 6.695 1 97.81 156 PHE B C 1
ATOM 2279 O O . PHE B 1 156 ? 5.742 1.204 6.199 1 97.81 156 PHE B O 1
ATOM 2286 N N . GLN B 1 157 ? 7.074 2.227 7.766 1 96.88 157 GLN B N 1
ATOM 2287 C CA . GLN B 1 157 ? 7.406 0.974 8.438 1 96.88 157 GLN B CA 1
ATOM 2288 C C . GLN B 1 157 ? 6.633 0.825 9.742 1 96.88 157 GLN B C 1
ATOM 2290 O O . GLN B 1 157 ? 6.688 1.703 10.602 1 96.88 157 GLN B O 1
ATOM 2295 N N . PHE B 1 158 ? 5.938 -0.351 9.844 1 97.44 158 PHE B N 1
ATOM 2296 C CA . PHE B 1 158 ? 5.199 -0.642 11.062 1 97.44 158 PHE B CA 1
ATOM 2297 C C . PHE B 1 158 ? 5.852 -1.785 11.828 1 97.44 158 PHE B C 1
ATOM 2299 O O . PHE B 1 158 ? 6.629 -2.555 11.266 1 97.44 158 PHE B O 1
ATOM 2306 N N . ALA B 1 159 ? 5.477 -1.759 13.07 1 96.81 159 ALA B N 1
ATOM 2307 C CA . ALA B 1 159 ? 6.137 -2.707 13.961 1 96.81 159 ALA B CA 1
ATOM 2308 C C . ALA B 1 159 ? 5.781 -4.145 13.602 1 96.81 159 ALA B C 1
ATOM 2310 O O . ALA B 1 159 ? 6.613 -5.047 13.719 1 96.81 159 ALA B O 1
ATOM 2311 N N . HIS B 1 160 ? 4.566 -4.383 13.078 1 92.88 160 HIS B N 1
ATOM 2312 C CA . HIS B 1 160 ? 4.121 -5.762 12.938 1 92.88 160 HIS B CA 1
ATOM 2313 C C . HIS B 1 160 ? 3.662 -6.055 11.516 1 92.88 160 HIS B C 1
ATOM 2315 O O . HIS B 1 160 ? 4.062 -7.059 10.922 1 92.88 160 HIS B O 1
ATOM 2321 N N . VAL B 1 161 ? 2.938 -5.125 10.984 1 91.5 161 VAL B N 1
ATOM 2322 C CA . VAL B 1 161 ? 2.252 -5.441 9.734 1 91.5 161 VAL B CA 1
ATOM 2323 C C . VAL B 1 161 ? 3.238 -5.367 8.57 1 91.5 161 VAL B C 1
ATOM 2325 O O . VAL B 1 161 ? 3 -5.949 7.508 1 91.5 161 VAL B O 1
ATOM 2328 N N . GLY B 1 162 ? 4.336 -4.699 8.695 1 91.62 162 GLY B N 1
ATOM 2329 C CA . GLY B 1 162 ? 5.316 -4.609 7.625 1 91.62 162 GLY B CA 1
ATOM 2330 C C . GLY B 1 162 ? 5.5 -3.199 7.098 1 91.62 162 GLY B C 1
ATOM 2331 O O . GLY B 1 162 ? 5.355 -2.23 7.844 1 91.62 162 GLY B O 1
ATOM 2332 N N . LYS B 1 163 ? 6.004 -3.117 5.875 1 92.38 163 LYS B N 1
ATOM 2333 C CA . LYS B 1 163 ? 6.34 -1.849 5.234 1 92.38 163 LYS B CA 1
ATOM 2334 C C . LYS B 1 163 ? 5.504 -1.634 3.973 1 92.38 163 LYS B C 1
ATOM 2336 O O . LYS B 1 163 ? 5.242 -2.58 3.229 1 92.38 163 LYS B O 1
ATOM 2341 N N . ILE B 1 164 ? 5.051 -0.365 3.732 1 93.12 164 ILE B N 1
ATOM 2342 C CA . ILE B 1 164 ? 4.332 0.003 2.518 1 93.12 164 ILE B CA 1
ATOM 2343 C C . ILE B 1 164 ? 4.855 1.339 1.993 1 93.12 164 ILE B C 1
ATOM 2345 O O . ILE B 1 164 ? 5.148 2.248 2.775 1 93.12 164 ILE B O 1
ATOM 2349 N N . SER B 1 165 ? 5.137 1.421 0.691 1 94.25 165 SER B N 1
ATOM 2350 C CA . SER B 1 165 ? 5.539 2.67 0.053 1 94.25 165 SER B CA 1
ATOM 2351 C C . SER B 1 165 ? 4.426 3.219 -0.837 1 94.25 165 SER B C 1
ATOM 2353 O O . SER B 1 165 ? 3.773 2.463 -1.56 1 94.25 165 SER B O 1
ATOM 2355 N N . VAL B 1 166 ? 4.168 4.543 -0.721 1 93.94 166 VAL B N 1
ATOM 2356 C CA . VAL B 1 166 ? 3.068 5.215 -1.406 1 93.94 166 VAL B CA 1
ATOM 2357 C C . VAL B 1 166 ? 3.559 6.531 -2 1 93.94 166 VAL B C 1
ATOM 2359 O O . VAL B 1 166 ? 4.457 7.176 -1.448 1 93.94 166 VAL B O 1
ATOM 2362 N N . GLN B 1 167 ? 3.033 6.855 -3.162 1 93.38 167 GLN B N 1
ATOM 2363 C CA . GLN B 1 167 ? 3.217 8.195 -3.701 1 93.38 167 GLN B CA 1
ATOM 2364 C C . GLN B 1 167 ? 2.322 9.203 -2.984 1 93.38 167 GLN B C 1
ATOM 2366 O O . GLN B 1 167 ? 1.098 9.055 -2.971 1 93.38 167 GLN B O 1
ATOM 2371 N N . VAL B 1 168 ? 2.969 10.234 -2.465 1 95.25 168 VAL B N 1
ATOM 2372 C CA . VAL B 1 168 ? 2.273 11.188 -1.612 1 95.25 168 VAL B CA 1
ATOM 2373 C C . VAL B 1 168 ? 2.248 12.562 -2.287 1 95.25 168 VAL B C 1
ATOM 2375 O O . VAL B 1 168 ? 3.295 13.094 -2.652 1 95.25 168 VAL B O 1
ATOM 2378 N N . PRO B 1 169 ? 1.106 13.188 -2.428 1 94.12 169 PRO B N 1
ATOM 2379 C CA . PRO B 1 169 ? 1.023 14.508 -3.047 1 94.12 169 PRO B CA 1
ATOM 2380 C C . PRO B 1 169 ? 1.406 15.633 -2.086 1 94.12 169 PRO B C 1
ATOM 2382 O O . PRO B 1 169 ? 1.294 15.477 -0.869 1 94.12 169 PRO B O 1
ATOM 2385 N N . VAL B 1 170 ? 1.907 16.766 -2.709 1 94.94 170 VAL B N 1
ATOM 2386 C CA . VAL B 1 170 ? 2.104 18.016 -1.968 1 94.94 170 VAL B CA 1
ATOM 2387 C C . VAL B 1 170 ? 0.824 18.844 -2.004 1 94.94 170 VAL B C 1
ATOM 2389 O O . VAL B 1 170 ? 0.249 19.062 -3.072 1 94.94 170 VAL B O 1
ATOM 2392 N N . SER B 1 171 ? 0.398 19.203 -0.811 1 88.5 171 SER B N 1
ATOM 2393 C CA . SER B 1 171 ? -0.783 20.062 -0.695 1 88.5 171 SER B CA 1
ATOM 2394 C C . SER B 1 171 ? -0.449 21.375 -0.013 1 88.5 171 SER B C 1
ATOM 2396 O O . SER B 1 171 ? 0.385 21.422 0.894 1 88.5 171 SER B O 1
ATOM 2398 N N . ALA B 1 172 ? -1.171 22.422 -0.496 1 76.38 172 ALA B N 1
ATOM 2399 C CA . ALA B 1 172 ? -0.981 23.75 0.099 1 76.38 172 ALA B CA 1
ATOM 2400 C C . ALA B 1 172 ? -1.943 23.969 1.263 1 76.38 172 ALA B C 1
ATOM 2402 O O . ALA B 1 172 ? -2.965 24.641 1.113 1 76.38 172 ALA B O 1
ATOM 2403 N N . ASP B 1 173 ? -2.107 23.156 2.053 1 67.06 173 ASP B N 1
ATOM 2404 C CA . ASP B 1 173 ? -3.057 23.453 3.123 1 67.06 173 ASP B CA 1
ATOM 2405 C C . ASP B 1 173 ? -2.34 23.641 4.457 1 67.06 173 ASP B C 1
ATOM 2407 O O . ASP B 1 173 ? -1.227 23.141 4.645 1 67.06 173 ASP B O 1
#

Sequence (346 aa):
MNSSVSRGPAAAALCALIAAAAVSGCSAGQQSQTATIEPAVNGSMATLNNIALRNIRIRAEQSGYAVRPGNTVDLALVAANQSPDTADALVAVTSDVGAVTVAGTATIPADGILIVDSPGRVDASALAEVIPANTATATVILTKPISNGLTYEFAFQFAHVGKISVQVPVSADMNSSVSRGPAAAALCALIAAAAVSGCSAGQQSQTATIEPAVNGSMATLNNIALRNIRIRAEQSGYAVRPGNTVDLALVAANQSPDTADALVAVTSDVGAVTVAGTATIPADGILIVDSPGRVDASALAEVIPANTATATVILTKPISNGLTYEFAFQFAHVGKISVQVPVSAD

Secondary structure (DSSP, 8-state):
-------------------------------------------EEEEETTEEEEEEEEE---SSS-BPTT-EEEEEEEEEE--SS--EEEEEEEETTEEEEEEE--EE-TT-EEEE-STTSS-HHHHHTTS-EEEEEEEEEESS-B-TT-EEEEEEEESSS-EEEEEEEEE--/-------------------------------------------EEEEETTEEEEEEEEE---SSS-BPTT-EEEEEEEEEE--SS--EEEEEEEETTEEEEEEE--EE-TT-EEEE-STTSS-HHHHHTTS-EEEEEEEEEESS-B-TT-EEEEEEEESSS-EEEEEEEEE--

Foldseek 3Di:
DPCVPDDPDPPCDDPVCCVPDPPDPDDDPCCPCVCCVLVPPFKDWDDQVQKIKGSWAKADADPDFWDAAQDKIWIWIKIFGAAQQDKKFFDDKDFPFFHKDKDWGRIADRRGMETEDPPPPDDQVVRCVPGNYTYMIMMGRGPHIGGAPAWGWMWTAMDPRGIDIDTTGYTHD/DDDDPPDDDDDDDDDDDDDPCPPDPPDPPCCVCVCCVQVPPFKDWDDQVQKIKGSWAKADADPDFWDAAQDKIWIWIKIFGAAQQDKKFFDDKDFPFFHKDKDWGRIADRRGMETEDDPPPDDQVVRCVPGNYTYMIMMGRGPHIGGAPAWGWMWTAMDPRGIDIDTTGYTHD